Protein AF-A0A2P7Z0W5-F1 (afdb_monomer)

Solvent-accessible surface area (backbone atoms only — not comparable to full-atom values): 16201 Å² total; per-residue (Å²): 135,90,81,85,86,77,81,81,78,81,76,82,77,77,78,76,73,77,72,75,75,72,50,70,71,48,38,63,41,32,36,39,35,43,34,26,35,39,27,57,42,51,86,81,45,44,29,65,49,52,71,69,55,52,50,50,54,45,49,23,54,55,41,40,47,37,52,46,48,18,62,51,42,59,42,25,38,43,62,35,25,35,36,37,42,44,79,62,63,36,59,50,58,38,87,89,44,79,84,26,58,54,62,84,56,38,52,67,63,37,73,74,72,58,45,23,84,72,25,36,26,38,37,36,40,34,26,22,79,56,68,72,38,59,54,89,39,80,90,45,67,30,30,30,27,20,35,38,50,68,97,52,58,50,78,57,23,63,50,47,35,47,56,51,50,31,52,40,49,39,48,24,47,57,34,14,68,73,71,69,36,63,33,20,54,71,35,96,89,16,79,74,7,24,49,36,78,77,33,42,57,82,59,68,50,52,69,42,36,96,80,27,25,41,56,38,51,45,52,26,24,28,58,53,20,36,26,63,81,66,77,41,72,20,27,47,16,75,71,40,30,67,68,29,48,63,23,34,56,70,67,71,50,63,55,75,70,73,74,74,89,81,59,65,49,78,48,77,58,61,92,85,57,90,65,88,71,58,100,58,80,85,73,76,82,73,79,78,77,84,131

Foldseek 3Di:
DDDDDDPPDPPPPPPPPPPVVQPDALAEFEEEEEEQQAEAQDDQGGFGDDPVLVVLVLCLQLPQLQVLVCVLQSNNYGYAYEYEYDPDYQHHADPVDPPWHACVSVVPCCVQANALLRGQEYEYEYGGDDDWFADDHPPHLHGYTYDYGDPDSHALDPRSVSVLLRVLQSLLCCPQVPNPDQQADDFPVHPRNSRNSPCQVVLPHAACPPNRGGSSVQSSLQCQSQRVSVVGNHHCRSVVSQVAGSSCVVVVHGHPPPDDPRDRYYDYDDPPDPDSPDVDDDPDPPPPDDD

Structure (mmCIF, N/CA/C/O backbone):
data_AF-A0A2P7Z0W5-F1
#
_entry.id   AF-A0A2P7Z0W5-F1
#
loop_
_atom_site.group_PDB
_atom_site.id
_atom_site.type_symbol
_atom_site.label_atom_id
_atom_site.label_alt_id
_atom_site.label_comp_id
_atom_site.label_asym_id
_atom_site.label_entity_id
_atom_site.label_seq_id
_atom_site.pdbx_PDB_ins_code
_atom_site.Cartn_x
_atom_site.Cartn_y
_atom_site.Cartn_z
_atom_site.occupancy
_atom_site.B_iso_or_equiv
_atom_site.auth_seq_id
_atom_site.auth_comp_id
_atom_site.auth_asym_id
_atom_site.auth_atom_id
_atom_site.pdbx_PDB_model_num
ATOM 1 N N . MET A 1 1 ? 36.957 9.528 72.025 1.00 37.84 1 MET A N 1
ATOM 2 C CA . MET A 1 1 ? 36.834 8.337 71.152 1.00 37.84 1 MET A CA 1
ATOM 3 C C . MET A 1 1 ? 35.343 8.119 70.905 1.00 37.84 1 MET A C 1
ATOM 5 O O . MET A 1 1 ? 34.633 7.960 71.881 1.00 37.84 1 MET A O 1
ATOM 9 N N . TYR A 1 2 ? 34.844 8.517 69.722 1.00 35.03 2 TYR A N 1
ATOM 10 C CA . TYR A 1 2 ? 34.287 7.642 68.656 1.00 35.03 2 TYR A CA 1
ATOM 11 C C . TYR A 1 2 ? 32.927 7.004 69.031 1.00 35.03 2 TYR A C 1
ATOM 13 O O . TYR A 1 2 ? 32.871 6.325 70.041 1.00 35.03 2 TYR A O 1
ATOM 21 N N . LYS A 1 3 ? 31.802 7.112 68.301 1.00 36.06 3 LYS A N 1
ATOM 22 C CA . LYS A 1 3 ? 31.408 7.660 66.977 1.00 36.06 3 LYS A CA 1
ATOM 23 C C . LYS A 1 3 ? 29.898 8.014 67.011 1.00 36.06 3 LYS A C 1
ATOM 25 O O . LYS A 1 3 ? 29.179 7.398 67.795 1.00 36.06 3 LYS A O 1
ATOM 30 N N . PRO A 1 4 ? 29.399 8.912 66.141 1.00 43.53 4 PRO A N 1
ATOM 31 C CA . PRO A 1 4 ? 27.966 9.113 65.932 1.00 43.53 4 PRO A CA 1
ATOM 32 C C . PRO A 1 4 ? 27.379 8.013 65.031 1.00 43.53 4 PRO A C 1
ATOM 34 O O . PRO A 1 4 ? 28.033 7.543 64.098 1.00 43.53 4 PRO A O 1
ATOM 37 N N . VAL A 1 5 ? 26.139 7.611 65.314 1.00 44.09 5 VAL A N 1
ATOM 38 C CA . VAL A 1 5 ? 25.348 6.686 64.491 1.00 44.09 5 VAL A CA 1
ATOM 39 C C . VAL A 1 5 ? 24.722 7.480 63.344 1.00 44.09 5 VAL A C 1
ATOM 41 O O . VAL A 1 5 ? 23.957 8.414 63.568 1.00 44.09 5 VAL A O 1
ATOM 44 N N . ILE A 1 6 ? 25.087 7.122 62.115 1.00 45.91 6 ILE A N 1
ATOM 45 C CA . ILE A 1 6 ? 24.513 7.650 60.874 1.00 45.91 6 ILE A CA 1
ATOM 46 C C . ILE A 1 6 ? 23.141 6.986 60.678 1.00 45.91 6 ILE A C 1
ATOM 48 O O . ILE A 1 6 ? 23.088 5.753 60.677 1.00 45.91 6 ILE A O 1
ATOM 52 N N . PRO A 1 7 ? 22.037 7.728 60.477 1.00 44.44 7 PRO A N 1
ATOM 53 C CA . PRO A 1 7 ? 20.813 7.118 59.992 1.00 44.44 7 PRO A CA 1
ATOM 54 C C . PRO A 1 7 ? 21.010 6.793 58.508 1.00 44.44 7 PRO A C 1
ATOM 56 O O . PRO A 1 7 ? 21.234 7.679 57.683 1.00 44.44 7 PRO A O 1
ATOM 59 N N . PHE A 1 8 ? 20.973 5.504 58.176 1.00 41.69 8 PHE A N 1
ATOM 60 C CA . PHE A 1 8 ? 20.921 5.033 56.797 1.00 41.69 8 PHE A CA 1
ATOM 61 C C . PHE A 1 8 ? 19.632 5.563 56.158 1.00 41.69 8 PHE A C 1
ATOM 63 O O . PHE A 1 8 ? 18.533 5.093 56.449 1.00 41.69 8 PHE A O 1
ATOM 70 N N . ALA A 1 9 ? 19.777 6.569 55.300 1.00 41.81 9 ALA A N 1
ATOM 71 C CA . ALA A 1 9 ? 18.747 6.974 54.364 1.00 41.81 9 ALA A CA 1
ATOM 72 C C . ALA A 1 9 ? 18.486 5.799 53.412 1.00 41.81 9 ALA A C 1
ATOM 74 O O . ALA A 1 9 ? 19.341 5.433 52.605 1.00 41.81 9 ALA A O 1
ATOM 75 N N . VAL A 1 10 ? 17.309 5.188 53.527 1.00 43.59 10 VAL A N 1
ATOM 76 C CA . VAL A 1 10 ? 16.806 4.238 52.536 1.00 43.59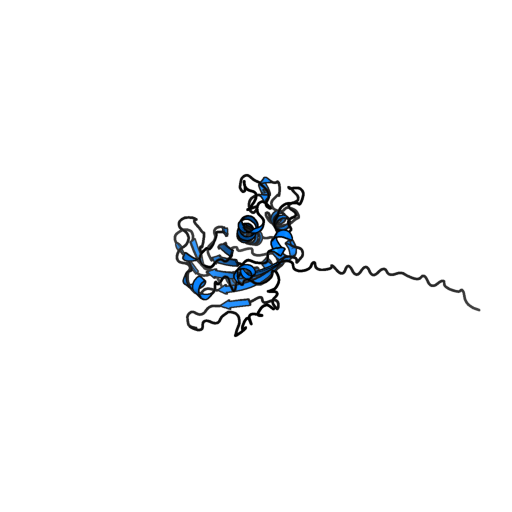 10 VAL A CA 1
ATOM 77 C C . VAL A 1 10 ? 16.419 5.052 51.303 1.00 43.59 10 VAL A C 1
ATOM 79 O O . VAL A 1 10 ? 15.332 5.619 51.226 1.00 43.59 10 VAL A O 1
ATOM 82 N N . PHE A 1 11 ? 17.341 5.151 50.348 1.00 40.97 11 PHE A N 1
ATOM 83 C CA . PHE A 1 11 ? 17.038 5.593 48.992 1.00 40.97 11 PHE A CA 1
ATOM 84 C C . PHE A 1 11 ? 16.153 4.525 48.332 1.00 40.97 11 PHE A C 1
ATOM 86 O O . PHE A 1 11 ? 16.647 3.523 47.820 1.00 40.97 11 PHE A O 1
ATOM 93 N N . PHE A 1 12 ? 14.836 4.736 48.336 1.00 40.78 12 PHE A N 1
ATOM 94 C CA . PHE A 1 12 ? 13.933 4.084 47.388 1.00 40.78 12 PHE A CA 1
ATOM 95 C C . PHE A 1 12 ? 14.191 4.690 46.001 1.00 40.78 12 PHE A C 1
ATOM 97 O O . PHE A 1 12 ? 13.520 5.623 45.560 1.00 40.78 12 PHE A O 1
ATOM 104 N N . LEU A 1 13 ? 15.216 4.179 45.318 1.00 42.31 13 LEU A N 1
ATOM 105 C CA . LEU A 1 13 ? 15.395 4.380 43.885 1.00 42.31 13 LEU A CA 1
ATOM 106 C C . LEU A 1 13 ? 14.293 3.591 43.177 1.00 42.31 13 LEU A C 1
ATOM 108 O O . LEU A 1 13 ? 14.415 2.402 42.892 1.00 42.31 13 LEU A O 1
ATOM 112 N N . SER A 1 14 ? 13.182 4.284 42.949 1.00 41.66 14 SER A N 1
ATOM 113 C CA . SER A 1 14 ? 12.097 3.856 42.077 1.00 41.66 14 SER A CA 1
ATOM 114 C C . SER A 1 14 ? 12.641 3.820 40.649 1.00 41.66 14 SER A C 1
ATOM 116 O O . SER A 1 14 ? 12.539 4.796 39.909 1.00 41.66 14 SER A O 1
ATOM 118 N N . PHE A 1 15 ? 13.273 2.712 40.268 1.00 43.72 15 PHE A N 1
ATOM 119 C CA . PHE A 1 15 ? 13.497 2.388 38.866 1.00 43.72 15 PHE A CA 1
ATOM 120 C C . PHE A 1 15 ? 12.126 2.102 38.245 1.00 43.72 15 PHE A C 1
ATOM 122 O O . PHE A 1 15 ? 11.681 0.959 38.167 1.00 43.72 15 PHE A O 1
ATOM 129 N N . PHE A 1 16 ? 11.437 3.154 37.803 1.00 44.53 16 PHE A N 1
ATOM 130 C CA . PHE A 1 16 ? 10.454 3.024 36.737 1.00 44.53 16 PHE A CA 1
ATOM 131 C C . PHE A 1 16 ? 11.239 2.689 35.470 1.00 44.53 16 PHE A C 1
ATOM 133 O O . PHE A 1 16 ? 11.582 3.555 34.670 1.00 44.53 16 PHE A O 1
ATOM 140 N N . ALA A 1 17 ? 11.583 1.412 35.313 1.00 42.84 17 ALA A N 1
ATOM 141 C CA . ALA A 1 17 ? 11.799 0.874 33.989 1.00 42.84 17 ALA A CA 1
ATOM 142 C C . ALA A 1 17 ? 10.446 0.994 33.288 1.00 42.84 17 ALA A C 1
ATOM 144 O O . ALA A 1 17 ? 9.537 0.202 33.533 1.00 42.84 17 ALA A O 1
ATOM 145 N N . SER A 1 18 ? 10.291 2.034 32.472 1.00 40.66 18 SER A N 1
ATOM 146 C CA . SER A 1 18 ? 9.238 2.110 31.471 1.00 40.66 18 S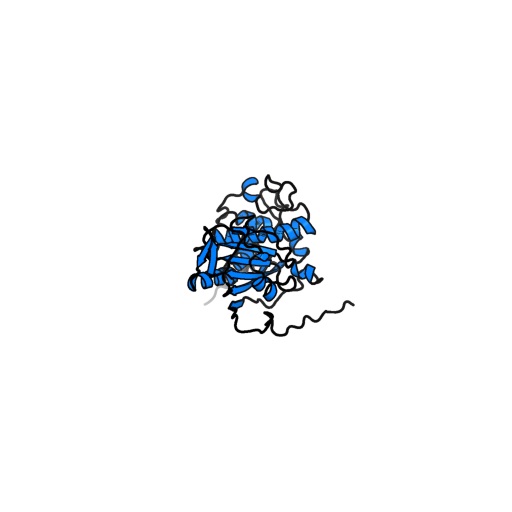ER A CA 1
ATOM 147 C C . SER A 1 18 ? 9.484 0.971 30.490 1.00 40.66 18 SER A C 1
ATOM 149 O O . SER A 1 18 ? 10.085 1.157 29.431 1.00 40.66 18 SER A O 1
ATOM 151 N N . ILE A 1 19 ? 9.070 -0.239 30.874 1.00 43.06 19 ILE A N 1
ATOM 152 C CA . ILE A 1 19 ? 8.777 -1.302 29.931 1.00 43.06 19 ILE A CA 1
ATOM 153 C C . ILE A 1 19 ? 7.681 -0.685 29.074 1.00 43.06 19 ILE A C 1
ATOM 155 O O . ILE A 1 19 ? 6.529 -0.598 29.496 1.00 43.06 19 ILE A O 1
ATOM 159 N N . HIS A 1 20 ? 8.069 -0.138 27.925 1.00 44.22 20 HIS A N 1
ATOM 160 C CA . HIS A 1 20 ? 7.133 0.195 26.871 1.00 44.22 20 HIS A CA 1
ATOM 161 C C . HIS A 1 20 ? 6.551 -1.154 26.480 1.00 44.22 20 HIS A C 1
ATOM 163 O O . HIS A 1 20 ? 7.169 -1.900 25.725 1.00 44.22 20 HIS A O 1
ATOM 169 N N . ALA A 1 21 ? 5.455 -1.536 27.134 1.00 50.75 21 ALA A N 1
ATOM 170 C CA . ALA A 1 21 ? 4.741 -2.752 26.824 1.00 50.75 21 ALA A CA 1
ATOM 171 C C . ALA A 1 21 ? 4.312 -2.601 25.370 1.00 50.75 21 ALA A C 1
ATOM 173 O O . ALA A 1 21 ? 3.401 -1.833 25.063 1.00 50.75 21 ALA A O 1
ATOM 174 N N . GLN A 1 22 ? 5.058 -3.246 24.475 1.00 58.81 22 GLN A N 1
ATOM 175 C CA . GLN A 1 22 ? 4.729 -3.281 23.068 1.00 58.81 22 GLN A CA 1
ATOM 176 C C . GLN A 1 22 ? 3.335 -3.891 22.982 1.00 58.81 22 GLN A C 1
ATOM 178 O O . GLN A 1 22 ? 3.093 -4.970 23.534 1.00 58.81 22 GLN A O 1
ATOM 183 N N . LEU A 1 23 ? 2.400 -3.142 22.397 1.00 68.88 23 LEU A N 1
ATOM 184 C CA . LEU A 1 23 ? 1.044 -3.634 22.214 1.00 68.88 23 LEU A CA 1
ATOM 185 C C . LEU A 1 23 ? 1.111 -4.945 21.419 1.00 68.88 23 LEU A C 1
ATOM 187 O O . LEU A 1 23 ? 1.998 -5.097 20.572 1.00 68.88 23 LEU A O 1
ATOM 191 N N . PRO A 1 24 ? 0.223 -5.913 21.702 1.00 81.44 24 PRO A N 1
ATOM 192 C CA . PRO A 1 24 ? 0.198 -7.139 20.926 1.00 81.44 24 PRO A CA 1
ATOM 193 C C . PRO A 1 24 ? -0.045 -6.804 19.453 1.00 81.44 24 PRO A C 1
ATOM 195 O O . PRO A 1 24 ? -0.820 -5.901 19.131 1.00 81.44 24 PRO A O 1
ATOM 198 N N . ILE A 1 25 ? 0.610 -7.549 18.566 1.00 87.25 25 ILE A N 1
ATOM 199 C CA . ILE A 1 25 ? 0.341 -7.471 17.131 1.00 87.25 25 ILE A CA 1
ATOM 200 C C . ILE A 1 25 ? -1.112 -7.903 16.915 1.00 87.25 25 ILE A C 1
ATOM 202 O O . ILE A 1 25 ? -1.509 -8.988 17.340 1.00 87.25 25 ILE A O 1
ATOM 206 N N . GLU A 1 26 ? -1.906 -7.047 16.278 1.00 90.81 26 GLU A N 1
ATOM 207 C CA . GLU A 1 26 ? -3.323 -7.295 15.995 1.00 90.81 26 GLU A CA 1
ATOM 208 C C . GLU A 1 26 ? -3.539 -7.746 14.547 1.00 90.81 26 GLU A C 1
ATOM 210 O O . GLU A 1 26 ? -4.460 -8.512 14.277 1.00 90.81 26 GLU A O 1
ATOM 215 N N . SER A 1 27 ? -2.689 -7.298 13.617 1.00 91.06 27 SER A N 1
ATOM 216 C CA . SER A 1 27 ? -2.741 -7.688 12.209 1.00 91.06 27 SER A CA 1
ATOM 217 C C . SER A 1 27 ? -1.337 -7.911 11.659 1.00 91.06 27 SER A C 1
ATOM 219 O O . SER A 1 27 ? -0.454 -7.064 11.815 1.00 91.06 27 SER A O 1
ATOM 221 N N . TYR A 1 28 ? -1.143 -9.047 10.995 1.00 90.69 28 TYR A N 1
ATOM 222 C CA . TYR A 1 28 ? 0.108 -9.408 10.343 1.00 90.69 28 TYR A CA 1
ATOM 223 C C . TYR A 1 28 ? -0.135 -9.666 8.862 1.00 90.69 28 TYR A C 1
ATOM 225 O O . TYR A 1 28 ? -0.841 -10.610 8.518 1.00 90.69 28 TYR A O 1
ATOM 233 N N . GLN A 1 29 ? 0.440 -8.845 7.987 1.00 91.06 29 GLN A N 1
ATOM 234 C CA . GLN A 1 29 ? 0.106 -8.848 6.562 1.00 91.06 29 GLN A CA 1
ATOM 235 C C . GLN A 1 29 ? 1.314 -9.122 5.685 1.00 91.06 29 GLN A C 1
ATOM 237 O O . GLN A 1 29 ? 2.400 -8.613 5.945 1.00 91.06 29 GLN A O 1
ATOM 242 N N . ARG A 1 30 ? 1.109 -9.880 4.610 1.00 92.00 30 ARG A N 1
ATOM 243 C CA . ARG A 1 30 ? 2.134 -10.183 3.613 1.00 92.00 30 ARG A CA 1
ATOM 244 C C . ARG A 1 30 ? 1.953 -9.348 2.365 1.00 92.00 30 ARG A C 1
ATOM 246 O O . ARG A 1 30 ? 0.923 -9.439 1.700 1.00 92.00 30 ARG A O 1
ATOM 253 N N . TRP A 1 31 ? 2.990 -8.607 2.018 1.00 94.25 31 TRP A N 1
ATOM 254 C CA . TRP A 1 31 ? 2.994 -7.720 0.872 1.00 94.25 31 TRP A CA 1
ATOM 255 C C . TRP A 1 31 ? 4.139 -8.062 -0.074 1.00 94.25 31 TRP A C 1
ATOM 257 O O . TRP A 1 31 ? 5.294 -8.180 0.335 1.00 94.25 31 TRP A O 1
ATOM 267 N N . LEU A 1 32 ? 3.811 -8.202 -1.353 1.00 95.44 32 LEU A N 1
ATOM 268 C CA . LEU A 1 32 ? 4.786 -8.365 -2.425 1.00 95.44 32 LEU A CA 1
ATOM 269 C C . LEU A 1 32 ? 4.914 -7.048 -3.187 1.00 95.44 32 LEU A C 1
ATOM 271 O O . LEU A 1 32 ? 3.904 -6.477 -3.576 1.00 95.44 32 LEU A O 1
ATOM 275 N N . MET A 1 33 ? 6.133 -6.601 -3.469 1.00 96.88 33 MET A N 1
ATOM 276 C CA . MET A 1 33 ? 6.393 -5.586 -4.485 1.00 96.88 33 MET A CA 1
ATOM 277 C C . MET A 1 33 ? 7.015 -6.230 -5.718 1.00 96.88 33 MET A C 1
ATOM 279 O O . MET A 1 33 ? 8.015 -6.939 -5.613 1.00 96.88 33 MET A O 1
ATOM 283 N N . ILE A 1 34 ? 6.461 -5.940 -6.892 1.00 96.38 34 ILE A N 1
ATOM 284 C CA . ILE A 1 34 ? 7.076 -6.257 -8.181 1.00 96.38 34 ILE A CA 1
ATOM 285 C C . ILE A 1 34 ? 7.619 -4.954 -8.765 1.00 96.38 34 ILE A C 1
ATOM 287 O O . ILE A 1 34 ? 6.863 -4.047 -9.114 1.00 96.38 34 ILE A O 1
ATOM 291 N N . ILE A 1 35 ? 8.942 -4.862 -8.869 1.00 96.69 35 ILE A N 1
ATOM 292 C CA . ILE A 1 35 ? 9.630 -3.737 -9.497 1.00 96.69 35 ILE A CA 1
ATOM 293 C C . ILE A 1 35 ? 9.688 -3.989 -11.005 1.00 96.69 35 ILE A C 1
ATOM 295 O O . ILE A 1 35 ? 10.195 -5.021 -11.454 1.00 96.69 35 ILE A O 1
ATOM 299 N N . LYS A 1 36 ? 9.193 -3.024 -11.784 1.00 96.19 36 LYS A N 1
ATOM 300 C CA . LYS A 1 36 ? 9.285 -2.951 -13.246 1.00 96.19 36 LYS A CA 1
ATOM 301 C C . LYS A 1 36 ? 10.355 -1.913 -13.615 1.00 96.19 36 LYS A C 1
ATOM 303 O O . LYS A 1 36 ? 10.026 -0.739 -13.794 1.00 96.19 36 LYS A O 1
ATOM 308 N N . PRO A 1 37 ? 11.637 -2.316 -13.708 1.00 94.69 37 PRO A N 1
ATOM 309 C CA . PRO A 1 37 ? 12.739 -1.384 -13.916 1.00 94.69 37 PRO A CA 1
ATOM 310 C C . PRO A 1 37 ? 12.772 -0.818 -15.332 1.00 94.69 37 PRO A C 1
ATOM 312 O O . PRO A 1 37 ? 13.259 0.285 -15.512 1.00 94.69 37 PRO A O 1
ATOM 315 N N . ASN A 1 38 ? 12.256 -1.548 -16.323 1.00 94.81 38 ASN A N 1
ATOM 316 C CA . ASN A 1 38 ? 12.197 -1.109 -17.713 1.00 94.81 38 ASN A CA 1
ATOM 317 C C . ASN A 1 38 ? 10.734 -0.888 -18.097 1.00 94.81 38 ASN A C 1
ATOM 319 O O . ASN A 1 38 ? 9.952 -1.843 -18.117 1.00 94.81 38 ASN A O 1
ATOM 323 N N . VAL A 1 39 ? 10.361 0.349 -18.413 1.00 93.88 39 VAL A N 1
ATOM 324 C CA . VAL A 1 39 ? 9.005 0.705 -18.834 1.00 93.88 39 VAL A CA 1
ATOM 325 C C . VAL A 1 39 ? 9.045 1.334 -20.220 1.00 93.88 39 VAL A C 1
ATOM 327 O O . VAL A 1 39 ? 9.784 2.280 -20.471 1.00 93.88 39 VAL A O 1
ATOM 330 N N . ASN A 1 40 ? 8.233 0.795 -21.122 1.00 92.81 40 ASN A N 1
ATOM 331 C CA . ASN A 1 40 ? 8.057 1.267 -22.487 1.00 92.81 40 ASN A CA 1
ATOM 332 C C . ASN A 1 40 ? 6.583 1.125 -22.898 1.00 92.81 40 ASN A C 1
ATOM 334 O O . ASN A 1 40 ? 6.262 0.401 -23.840 1.00 92.81 40 ASN A O 1
ATOM 338 N N . ALA A 1 41 ? 5.683 1.760 -22.141 1.00 89.56 41 ALA A N 1
ATOM 339 C CA . ALA A 1 41 ? 4.242 1.734 -22.399 1.00 89.56 41 ALA A CA 1
ATOM 340 C C . ALA A 1 41 ? 3.768 2.874 -23.326 1.00 89.56 41 ALA A C 1
ATOM 342 O O . ALA A 1 41 ? 2.605 2.903 -23.726 1.00 89.56 41 ALA A O 1
ATOM 343 N N . GLY A 1 42 ? 4.684 3.767 -23.723 1.00 85.62 42 GLY A N 1
ATOM 344 C CA . GLY A 1 42 ? 4.440 4.880 -24.641 1.00 85.62 42 GLY A CA 1
ATOM 345 C C . GLY A 1 42 ? 3.982 6.166 -23.943 1.00 85.62 42 GLY A C 1
ATOM 346 O O . GLY A 1 42 ? 3.549 6.150 -22.794 1.00 85.62 42 GLY A O 1
ATOM 347 N N . GLY A 1 43 ? 4.089 7.296 -24.651 1.00 85.69 43 GLY A N 1
ATOM 348 C CA . GLY A 1 43 ? 3.767 8.617 -24.098 1.00 85.69 43 GLY A CA 1
ATOM 349 C C . GLY A 1 43 ? 4.667 8.979 -22.915 1.00 85.69 43 GLY A C 1
ATOM 350 O O . GLY A 1 43 ? 5.878 8.770 -22.985 1.00 85.69 43 GLY A O 1
ATOM 351 N N . ASP A 1 44 ? 4.058 9.475 -21.839 1.00 85.94 44 ASP A N 1
ATOM 352 C CA . ASP A 1 44 ? 4.737 9.843 -20.587 1.00 85.94 44 ASP A CA 1
ATOM 353 C C . ASP A 1 44 ? 5.100 8.616 -19.717 1.00 85.94 44 ASP A C 1
ATOM 355 O O . ASP A 1 44 ? 5.844 8.714 -18.744 1.00 85.94 44 ASP A O 1
ATOM 359 N N . TYR A 1 45 ? 4.659 7.416 -20.112 1.00 88.81 45 TYR A N 1
ATOM 360 C CA . TYR A 1 45 ? 4.864 6.157 -19.389 1.00 88.81 45 TYR A CA 1
ATOM 361 C C . TYR A 1 45 ? 6.048 5.371 -19.956 1.00 88.81 45 TYR A C 1
ATOM 363 O O . TYR A 1 45 ? 5.930 4.226 -20.408 1.00 88.81 45 TYR A O 1
ATOM 371 N N . VAL A 1 46 ? 7.209 6.021 -19.972 1.00 90.31 46 VAL A N 1
ATOM 372 C CA . VAL A 1 46 ? 8.483 5.453 -20.422 1.00 90.31 46 VAL A CA 1
ATOM 373 C C . VAL A 1 46 ? 9.556 5.813 -19.406 1.00 90.31 46 VAL A C 1
ATOM 375 O O . VAL A 1 46 ? 9.668 6.964 -18.998 1.00 90.31 46 VAL A O 1
ATOM 378 N N . GLY A 1 47 ? 10.375 4.841 -19.019 1.00 92.00 47 GLY A N 1
ATOM 379 C CA . GLY A 1 47 ? 11.471 5.107 -18.101 1.00 92.00 47 GLY A CA 1
ATOM 380 C C . GLY A 1 47 ? 12.276 3.871 -17.737 1.00 92.00 47 GLY A C 1
ATOM 381 O O . GLY A 1 47 ? 11.908 2.734 -18.056 1.00 92.00 47 GLY A O 1
ATOM 382 N N . GLN A 1 48 ? 13.425 4.114 -17.116 1.00 94.56 48 GLN A N 1
ATOM 383 C CA . GLN A 1 48 ? 14.372 3.078 -16.747 1.00 94.56 48 GLN A CA 1
ATOM 384 C C . GLN A 1 48 ? 14.959 3.366 -15.369 1.00 94.56 48 GLN A C 1
ATOM 386 O O . GLN A 1 48 ? 15.549 4.422 -15.164 1.00 94.56 48 GLN A O 1
ATOM 391 N N . LEU A 1 49 ? 14.852 2.393 -14.465 1.00 94.31 49 LEU A N 1
ATOM 392 C CA . LEU A 1 49 ? 15.525 2.426 -13.173 1.00 94.31 49 LEU A CA 1
ATOM 393 C C . LEU A 1 49 ? 16.939 1.871 -13.300 1.00 94.31 49 LEU A C 1
ATOM 395 O O . LEU A 1 49 ? 17.158 0.779 -13.836 1.00 94.31 49 LEU A O 1
ATOM 399 N N . ASN A 1 50 ? 17.902 2.593 -12.746 1.00 93.31 50 ASN A N 1
ATOM 400 C CA . ASN A 1 50 ? 19.239 2.078 -12.513 1.00 93.31 50 ASN A CA 1
ATOM 401 C C . ASN A 1 50 ? 19.286 1.212 -11.238 1.00 93.31 50 ASN A C 1
ATOM 403 O O . ASN A 1 50 ? 18.354 1.181 -10.433 1.00 93.31 50 ASN A O 1
ATOM 407 N N . GLN A 1 51 ? 20.400 0.503 -11.029 1.00 93.62 51 GLN A N 1
ATOM 408 C CA . GLN A 1 51 ? 20.533 -0.419 -9.897 1.00 93.62 51 GLN A CA 1
ATOM 409 C C . GLN A 1 51 ? 20.377 0.270 -8.533 1.00 93.62 51 GLN A C 1
ATOM 411 O O . GLN A 1 51 ? 19.750 -0.295 -7.645 1.00 93.62 51 GLN A O 1
ATOM 416 N N . SER A 1 52 ? 20.885 1.497 -8.380 1.00 95.00 52 SER A N 1
ATOM 417 C CA . SER A 1 52 ? 20.772 2.255 -7.128 1.00 95.00 52 SER A CA 1
ATOM 418 C C . SER A 1 52 ? 19.321 2.623 -6.812 1.00 95.00 52 SER A C 1
ATOM 420 O O . SER A 1 52 ? 18.930 2.629 -5.646 1.00 95.00 52 SER A O 1
ATOM 422 N N . GLU A 1 53 ? 18.517 2.927 -7.829 1.00 95.06 53 GLU A N 1
ATOM 423 C CA . GLU A 1 53 ? 17.089 3.231 -7.675 1.00 95.06 53 GLU A CA 1
ATOM 424 C C . GLU A 1 53 ? 16.290 1.970 -7.330 1.00 95.06 53 GLU A C 1
ATOM 426 O O . GLU A 1 53 ? 15.446 2.001 -6.435 1.00 95.06 53 GLU A O 1
ATOM 431 N N . ILE A 1 54 ? 16.608 0.837 -7.968 1.00 95.31 54 ILE A N 1
ATOM 432 C CA . ILE A 1 54 ? 16.027 -0.472 -7.628 1.00 95.31 54 ILE A CA 1
ATOM 433 C C . ILE A 1 54 ? 16.366 -0.847 -6.182 1.00 95.31 54 ILE A C 1
ATOM 435 O O . ILE A 1 54 ? 15.492 -1.300 -5.441 1.00 95.31 54 ILE A O 1
ATOM 439 N N . ASP A 1 55 ? 17.619 -0.661 -5.767 1.00 94.56 55 ASP A N 1
ATOM 440 C CA . ASP A 1 55 ? 18.073 -0.967 -4.411 1.00 94.56 55 ASP A CA 1
ATOM 441 C C . ASP A 1 55 ? 17.380 -0.068 -3.382 1.00 94.56 55 ASP A C 1
ATOM 443 O O . ASP A 1 55 ? 16.897 -0.571 -2.371 1.00 94.56 55 ASP A O 1
ATOM 447 N N . SER A 1 56 ? 17.229 1.226 -3.685 1.00 95.50 56 SER A N 1
ATOM 448 C CA . SER A 1 56 ? 16.523 2.184 -2.823 1.00 95.50 56 SER A CA 1
ATOM 449 C C . SER A 1 56 ? 15.037 1.842 -2.681 1.00 95.50 56 SER A C 1
ATOM 451 O O . SER A 1 56 ? 14.509 1.840 -1.570 1.00 95.50 56 SER A O 1
ATOM 453 N N . ALA A 1 57 ? 14.358 1.497 -3.781 1.00 95.94 57 ALA A N 1
ATOM 454 C CA . ALA A 1 57 ? 12.968 1.036 -3.754 1.00 95.94 57 ALA A CA 1
ATOM 455 C C . ALA A 1 57 ? 12.814 -0.264 -2.957 1.00 95.94 57 ALA A C 1
ATOM 457 O O . ALA A 1 57 ? 11.897 -0.399 -2.145 1.00 95.94 57 ALA A O 1
ATOM 458 N N . THR A 1 58 ? 13.756 -1.193 -3.140 1.00 96.88 58 THR A N 1
ATOM 459 C CA . THR A 1 58 ? 13.784 -2.455 -2.401 1.00 96.88 58 THR A CA 1
ATOM 460 C C . THR A 1 58 ? 13.957 -2.210 -0.902 1.00 96.88 58 THR A C 1
ATOM 462 O O . THR A 1 58 ? 13.180 -2.733 -0.109 1.00 96.88 58 THR A O 1
ATOM 465 N N . GLU A 1 59 ? 14.942 -1.410 -0.493 1.00 96.50 59 GLU A N 1
ATOM 466 C CA . GLU A 1 59 ? 15.183 -1.092 0.918 1.00 96.50 59 GLU A CA 1
ATOM 467 C C . GLU A 1 59 ? 13.981 -0.383 1.548 1.00 96.50 59 GLU A C 1
ATOM 469 O O . GLU A 1 59 ? 13.549 -0.747 2.647 1.00 96.50 59 GLU A O 1
ATOM 474 N N . ALA A 1 60 ? 13.384 0.568 0.829 1.00 96.94 60 ALA A N 1
ATOM 475 C CA . ALA A 1 60 ? 12.206 1.275 1.298 1.00 96.94 60 ALA A CA 1
ATOM 476 C C . ALA A 1 60 ? 11.023 0.328 1.534 1.00 96.94 60 ALA A C 1
ATOM 478 O O . ALA A 1 60 ? 10.367 0.416 2.570 1.00 96.94 60 ALA A O 1
ATOM 479 N N . PHE A 1 61 ? 10.764 -0.616 0.626 1.00 96.81 61 PHE A N 1
ATOM 480 C CA . PHE A 1 61 ? 9.665 -1.570 0.786 1.00 96.81 61 PHE A CA 1
ATOM 481 C C . PHE A 1 61 ? 9.952 -2.654 1.832 1.00 96.81 61 PHE A C 1
ATOM 483 O O . PHE A 1 61 ? 9.053 -3.075 2.559 1.00 96.81 61 PHE A O 1
ATOM 490 N N . LEU A 1 62 ? 11.204 -3.101 1.949 1.00 95.25 62 LEU A N 1
ATOM 491 C CA . LEU A 1 62 ? 11.590 -4.116 2.931 1.00 95.25 62 LEU A CA 1
ATOM 492 C C . LEU A 1 62 ? 11.704 -3.570 4.356 1.00 95.25 62 LEU A C 1
ATOM 494 O O . LEU A 1 62 ? 11.508 -4.324 5.309 1.00 95.25 62 LEU A O 1
ATOM 498 N N . SER A 1 63 ? 11.992 -2.279 4.515 1.00 94.88 63 SER A N 1
ATOM 499 C CA . SER A 1 63 ? 12.296 -1.695 5.823 1.00 94.88 63 SER A CA 1
ATOM 500 C C . SER A 1 63 ? 11.518 -0.413 6.091 1.00 94.88 63 SER A C 1
ATOM 502 O O . SER A 1 63 ? 10.679 -0.390 6.990 1.00 94.88 63 SER A O 1
ATOM 504 N N . THR A 1 64 ? 11.744 0.647 5.314 1.00 95.81 64 THR A N 1
ATOM 505 C CA . THR A 1 64 ? 11.230 1.988 5.642 1.00 95.81 64 THR A CA 1
ATOM 506 C C . THR A 1 64 ? 9.705 2.050 5.719 1.00 95.81 64 THR A C 1
ATOM 508 O O . THR A 1 64 ? 9.158 2.645 6.650 1.00 95.81 64 THR A O 1
ATOM 511 N N . TRP A 1 65 ? 9.002 1.432 4.772 1.00 95.88 65 TRP A N 1
ATOM 512 C CA . TRP A 1 65 ? 7.546 1.428 4.729 1.00 95.88 65 TRP A CA 1
ATOM 513 C C . TRP A 1 65 ? 6.928 0.550 5.833 1.00 95.88 65 TRP A C 1
ATOM 515 O O . TRP A 1 65 ? 6.113 1.081 6.591 1.00 95.88 65 TRP A O 1
ATOM 525 N N . PRO A 1 66 ? 7.349 -0.717 6.047 1.00 95.12 66 PRO A N 1
ATOM 526 C CA . PRO A 1 66 ? 6.937 -1.497 7.217 1.00 95.12 66 PRO A CA 1
ATOM 527 C C . PRO A 1 66 ? 7.158 -0.778 8.551 1.00 95.12 66 PRO A C 1
ATOM 529 O O . PRO A 1 66 ? 6.268 -0.774 9.402 1.00 95.12 66 PRO A O 1
ATOM 532 N N . ASP A 1 67 ? 8.312 -0.133 8.729 1.00 94.50 67 ASP A N 1
ATOM 533 C CA . ASP A 1 67 ? 8.626 0.599 9.957 1.00 94.50 67 ASP A CA 1
ATOM 534 C C . ASP A 1 67 ? 7.747 1.855 10.091 1.00 94.50 67 ASP A C 1
ATOM 536 O O . ASP A 1 67 ? 7.297 2.181 11.188 1.00 94.50 67 ASP A O 1
ATOM 540 N N . THR A 1 68 ? 7.421 2.524 8.978 1.00 94.81 68 THR A N 1
ATOM 541 C CA . THR A 1 68 ? 6.442 3.623 8.952 1.00 94.81 68 THR A CA 1
ATOM 542 C C . THR A 1 68 ? 5.079 3.140 9.444 1.00 94.81 68 THR A C 1
ATOM 544 O O . THR A 1 68 ? 4.526 3.732 10.367 1.00 94.81 68 THR A O 1
ATOM 547 N N . ILE A 1 69 ? 4.552 2.036 8.906 1.00 95.94 69 ILE A N 1
ATOM 548 C CA . ILE A 1 69 ? 3.252 1.483 9.324 1.00 95.94 69 ILE A CA 1
ATOM 549 C C . ILE A 1 69 ? 3.268 1.029 10.785 1.00 95.94 69 ILE A C 1
ATOM 551 O O . ILE A 1 69 ? 2.333 1.324 11.537 1.00 95.94 69 ILE A O 1
ATOM 555 N N . SER A 1 70 ? 4.343 0.371 11.218 1.00 94.19 70 SER A N 1
ATOM 556 C CA . SER A 1 70 ? 4.524 -0.024 12.616 1.00 94.19 70 SER A CA 1
ATOM 557 C C . SER A 1 70 ? 4.501 1.197 13.541 1.00 94.19 70 SER A C 1
ATOM 559 O O . SER A 1 70 ? 3.750 1.220 14.516 1.00 94.19 70 SER A O 1
ATOM 561 N N . ASN A 1 71 ? 5.219 2.269 13.194 1.00 94.44 71 ASN A N 1
ATOM 562 C CA . ASN A 1 71 ? 5.235 3.510 13.972 1.00 94.44 71 ASN A CA 1
ATOM 563 C C . ASN A 1 71 ? 3.860 4.189 14.018 1.00 94.44 71 ASN A C 1
ATOM 565 O O . ASN A 1 71 ? 3.417 4.602 15.090 1.00 94.44 71 ASN A O 1
ATOM 569 N N . LEU A 1 72 ? 3.149 4.268 12.887 1.00 95.19 72 LEU A N 1
ATOM 570 C CA . LEU A 1 72 ? 1.795 4.830 12.852 1.00 95.19 72 LEU A CA 1
ATOM 571 C C . LEU A 1 72 ? 0.832 4.021 13.730 1.00 95.19 72 LEU A C 1
ATOM 573 O O . LEU A 1 72 ? -0.054 4.584 14.365 1.00 95.19 72 LEU A O 1
ATOM 577 N N . THR A 1 73 ? 0.995 2.703 13.797 1.00 95.19 73 THR A N 1
ATOM 578 C CA . THR A 1 73 ? 0.062 1.815 14.507 1.00 95.19 73 THR A CA 1
ATOM 579 C C . THR A 1 73 ? 0.529 1.407 15.901 1.00 95.19 73 THR A C 1
ATOM 581 O O . THR A 1 73 ? -0.132 0.600 16.557 1.00 95.19 73 THR A O 1
ATOM 584 N N . SER A 1 74 ? 1.646 1.969 16.380 1.00 93.75 74 SER A N 1
ATOM 585 C CA . SER A 1 74 ? 2.301 1.572 17.636 1.00 93.75 74 SER A CA 1
ATOM 586 C C . SER A 1 74 ? 2.575 0.060 17.717 1.00 93.75 74 SER A C 1
ATOM 588 O O . SER A 1 74 ? 2.392 -0.558 18.764 1.00 93.75 74 SER A O 1
ATOM 590 N N . GLY A 1 75 ? 2.969 -0.545 16.592 1.00 91.75 75 GLY A N 1
ATOM 591 C CA . GLY A 1 75 ? 3.270 -1.974 16.465 1.00 91.75 75 GLY A CA 1
ATOM 592 C C . GLY A 1 75 ? 2.048 -2.893 16.363 1.00 91.75 75 GLY A C 1
ATOM 593 O O . GLY A 1 75 ? 2.200 -4.109 16.397 1.00 91.75 75 GLY A O 1
ATOM 594 N N . ARG A 1 76 ? 0.825 -2.361 16.237 1.00 91.62 76 ARG A N 1
ATOM 595 C CA . ARG A 1 76 ? -0.376 -3.206 16.091 1.00 91.62 76 ARG A CA 1
ATOM 596 C C . ARG A 1 76 ? -0.495 -3.846 14.712 1.00 91.62 76 ARG A C 1
ATOM 598 O O . ARG A 1 76 ? -1.065 -4.930 14.602 1.00 91.62 76 ARG A O 1
ATOM 605 N N . VAL A 1 77 ? 0.030 -3.195 13.676 1.00 92.56 77 VAL A N 1
ATOM 606 C CA . VAL A 1 77 ? 0.048 -3.716 12.306 1.00 92.56 77 VAL A CA 1
ATOM 607 C C . VAL A 1 77 ? 1.489 -3.957 11.889 1.00 92.56 77 VAL A C 1
ATOM 609 O O . VAL A 1 77 ? 2.314 -3.046 11.917 1.00 92.56 77 VAL A O 1
ATOM 612 N N . HIS A 1 78 ? 1.780 -5.191 11.492 1.00 91.00 78 HIS A N 1
ATOM 613 C CA . HIS A 1 78 ? 3.097 -5.607 11.028 1.00 91.00 78 HIS A CA 1
ATOM 614 C C . HIS A 1 78 ? 3.031 -6.120 9.600 1.00 91.00 78 HIS A C 1
ATOM 616 O O . HIS A 1 78 ? 2.131 -6.883 9.249 1.00 91.00 78 HIS A O 1
ATOM 622 N N . PHE A 1 79 ? 4.020 -5.730 8.798 1.00 92.06 79 PHE A N 1
ATOM 623 C CA . PHE A 1 79 ? 4.175 -6.216 7.435 1.00 92.06 79 PHE A CA 1
ATOM 624 C C . PHE A 1 79 ? 5.350 -7.186 7.319 1.00 92.06 79 PHE A C 1
ATOM 626 O O . PHE A 1 79 ? 6.462 -6.907 7.773 1.00 92.06 79 PHE A O 1
ATOM 633 N N . GLU A 1 80 ? 5.082 -8.315 6.675 1.00 90.94 80 GLU A N 1
ATOM 634 C CA . GLU A 1 80 ? 6.062 -9.125 5.966 1.00 90.94 80 GLU A CA 1
ATOM 635 C C . GLU A 1 80 ? 6.150 -8.596 4.543 1.00 90.94 80 GLU A C 1
ATOM 637 O O . GLU A 1 80 ? 5.129 -8.523 3.855 1.00 90.94 80 GLU A O 1
ATOM 642 N N . THR A 1 81 ? 7.343 -8.244 4.089 1.00 93.44 81 THR A N 1
ATOM 643 C CA . THR A 1 81 ? 7.521 -7.681 2.755 1.00 93.44 81 THR A CA 1
ATOM 644 C C . THR A 1 81 ? 8.520 -8.475 1.943 1.00 93.44 81 THR A C 1
ATOM 646 O O . THR A 1 81 ? 9.553 -8.941 2.431 1.00 93.44 81 THR A O 1
ATOM 649 N N . HIS A 1 82 ? 8.176 -8.638 0.673 1.00 94.75 82 HIS A N 1
ATOM 650 C CA . HIS A 1 82 ? 8.979 -9.329 -0.320 1.00 94.75 82 HIS A CA 1
ATOM 651 C C . HIS A 1 82 ? 9.090 -8.459 -1.560 1.00 94.75 82 HIS A C 1
ATOM 653 O O . HIS A 1 82 ? 8.141 -7.766 -1.918 1.00 94.75 82 HIS A O 1
ATOM 659 N N . VAL A 1 83 ? 10.246 -8.488 -2.213 1.00 96.44 83 VAL A N 1
ATOM 660 C CA . VAL A 1 83 ? 10.498 -7.724 -3.439 1.00 96.44 83 VAL A CA 1
ATOM 661 C C . VAL A 1 83 ? 10.962 -8.662 -4.538 1.00 96.44 83 VAL A C 1
ATOM 663 O O . VAL A 1 83 ? 11.899 -9.432 -4.335 1.00 96.44 83 VAL A O 1
ATOM 666 N N . ILE A 1 84 ? 10.353 -8.536 -5.714 1.00 95.06 84 ILE A N 1
ATOM 667 C CA . ILE A 1 84 ? 10.781 -9.181 -6.953 1.00 95.06 84 ILE A CA 1
ATOM 668 C C . ILE A 1 84 ? 11.169 -8.098 -7.950 1.00 95.06 84 ILE A C 1
ATOM 670 O O . ILE A 1 84 ? 10.378 -7.203 -8.247 1.00 95.06 84 ILE A O 1
ATOM 674 N N . VAL A 1 85 ? 12.375 -8.193 -8.506 1.00 95.25 85 VAL A N 1
ATOM 675 C CA . VAL A 1 85 ? 12.781 -7.364 -9.649 1.00 95.25 85 VAL A CA 1
ATOM 676 C C . VAL A 1 85 ? 12.503 -8.141 -10.927 1.00 95.25 85 VAL A C 1
ATOM 678 O O . VAL A 1 85 ? 13.143 -9.158 -11.188 1.00 95.25 85 VAL A O 1
ATOM 681 N N . SER A 1 86 ? 11.537 -7.671 -11.715 1.00 94.06 86 SER A N 1
ATOM 682 C C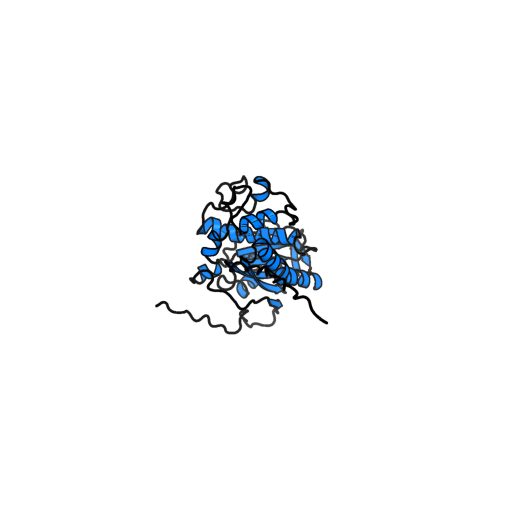A . SER A 1 86 ? 11.161 -8.320 -12.969 1.00 94.06 86 SER A CA 1
ATOM 683 C C . SER A 1 86 ? 12.111 -7.900 -14.101 1.00 94.06 86 SER A C 1
ATOM 685 O O . SER A 1 86 ? 12.180 -6.707 -14.399 1.00 94.06 86 SER A O 1
ATOM 687 N N . PRO A 1 87 ? 12.743 -8.835 -14.837 1.00 89.50 87 PRO A N 1
ATOM 688 C CA . PRO A 1 87 ? 13.508 -8.513 -16.041 1.00 89.50 87 PRO A CA 1
ATOM 689 C C . PRO A 1 87 ? 12.597 -8.096 -17.207 1.00 89.50 87 PRO A C 1
ATOM 691 O O . PRO A 1 87 ? 13.039 -7.417 -18.133 1.00 89.50 87 PRO A O 1
ATOM 694 N N . ARG A 1 88 ? 11.310 -8.464 -17.155 1.00 91.19 88 ARG A N 1
ATOM 695 C CA . ARG A 1 88 ? 10.339 -8.191 -18.215 1.00 91.19 88 ARG A CA 1
ATOM 696 C C . ARG A 1 88 ? 9.974 -6.714 -18.273 1.00 91.19 88 ARG A C 1
ATOM 698 O O . ARG A 1 88 ? 9.520 -6.181 -17.256 1.00 91.19 88 ARG A O 1
ATOM 705 N N . PRO A 1 89 ? 10.087 -6.060 -19.438 1.00 92.62 89 PRO A N 1
ATOM 706 C CA . PRO A 1 89 ? 9.616 -4.694 -19.593 1.00 92.62 89 PRO A CA 1
ATOM 707 C C . PRO A 1 89 ? 8.097 -4.582 -19.402 1.00 92.62 89 PRO A C 1
ATOM 709 O O . PRO A 1 89 ? 7.344 -5.459 -19.827 1.00 92.62 89 PRO A O 1
ATOM 712 N N . LEU A 1 90 ? 7.642 -3.492 -18.787 1.00 93.25 90 LEU A N 1
ATOM 713 C CA . LEU A 1 90 ? 6.234 -3.088 -18.813 1.00 93.25 90 LEU A CA 1
ATOM 714 C C . LEU A 1 90 ? 5.967 -2.387 -20.152 1.00 93.25 90 LEU A C 1
ATOM 716 O O . LEU A 1 90 ? 6.595 -1.372 -20.438 1.00 93.25 90 LEU A O 1
ATOM 720 N N . THR A 1 91 ? 5.085 -2.939 -20.984 1.00 93.88 91 THR A N 1
ATOM 721 C CA . THR A 1 91 ? 4.873 -2.469 -22.375 1.00 93.88 91 THR A CA 1
ATOM 722 C C . THR A 1 91 ? 3.477 -1.914 -22.638 1.00 93.88 91 THR A C 1
ATOM 724 O O . THR A 1 91 ? 3.210 -1.382 -23.710 1.00 93.88 91 THR A O 1
ATOM 727 N N . ASN A 1 92 ? 2.584 -2.019 -21.663 1.00 90.44 92 ASN A N 1
ATOM 728 C CA . ASN A 1 92 ? 1.243 -1.467 -21.695 1.00 90.44 92 ASN A CA 1
ATOM 729 C C . ASN A 1 92 ? 0.814 -1.090 -20.273 1.00 90.44 92 ASN A C 1
ATOM 731 O O . ASN A 1 92 ? 1.359 -1.593 -19.29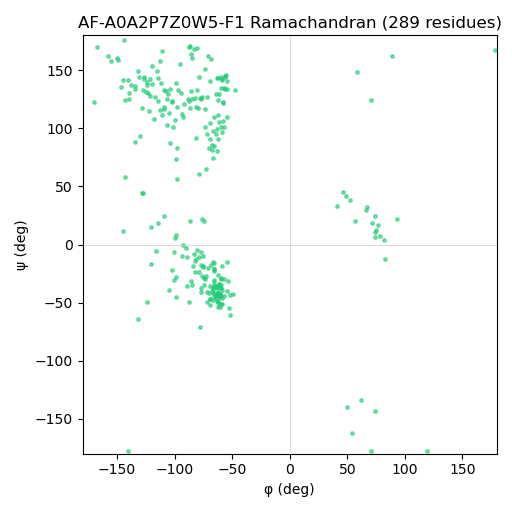4 1.00 90.44 92 ASN A O 1
ATOM 735 N N . ILE A 1 93 ? -0.158 -0.194 -20.177 1.00 88.56 93 ILE A N 1
ATOM 736 C CA . ILE A 1 93 ? -0.807 0.224 -18.934 1.00 88.56 93 ILE A CA 1
ATOM 737 C C . ILE A 1 93 ? -2.288 0.489 -19.217 1.00 88.56 93 ILE A C 1
ATOM 739 O O . ILE A 1 93 ? -2.715 0.432 -20.375 1.00 88.56 93 ILE A O 1
ATOM 743 N N . SER A 1 94 ? -3.061 0.804 -18.177 1.00 86.00 94 SER A N 1
ATOM 744 C CA . SER A 1 94 ? -4.497 1.021 -18.318 1.00 86.00 94 SER A CA 1
ATOM 745 C C . SER A 1 94 ? -4.798 2.187 -19.257 1.00 86.00 94 SER A C 1
ATOM 747 O O . SER A 1 94 ? -4.280 3.294 -19.102 1.00 86.00 94 SER A O 1
ATOM 749 N N . THR A 1 95 ? -5.682 1.941 -20.223 1.00 81.19 95 THR A N 1
ATOM 750 C CA . THR A 1 95 ? -6.233 2.979 -21.103 1.00 81.19 95 THR A CA 1
ATOM 751 C C . THR A 1 95 ? -7.422 3.704 -20.478 1.00 81.19 95 THR A C 1
ATOM 753 O O . THR A 1 95 ? -7.789 4.781 -20.937 1.00 81.19 95 THR A O 1
ATOM 756 N N . GLU A 1 96 ? -8.048 3.110 -19.459 1.00 81.56 96 GLU A N 1
ATOM 757 C CA . GLU A 1 96 ? -9.188 3.696 -18.742 1.00 81.56 96 GLU A CA 1
ATOM 758 C C . GLU A 1 96 ? -8.727 4.646 -17.633 1.00 81.56 96 GLU A C 1
ATOM 760 O O . GLU A 1 96 ? -9.348 5.682 -17.397 1.00 81.56 96 GLU A O 1
ATOM 765 N N . PHE A 1 97 ? -7.602 4.316 -16.997 1.00 80.75 97 PHE A N 1
ATOM 766 C CA . PHE A 1 97 ? -6.987 5.086 -15.922 1.00 80.75 97 PHE A CA 1
ATOM 767 C C . PHE A 1 97 ? -5.507 5.280 -16.245 1.00 80.75 97 PHE A C 1
ATOM 769 O O . PHE A 1 97 ? -4.678 4.419 -15.957 1.00 80.75 97 PHE A O 1
ATOM 776 N N . ALA A 1 98 ? -5.185 6.402 -16.887 1.00 79.50 98 ALA A N 1
ATOM 777 C CA . ALA A 1 98 ? -3.825 6.700 -17.322 1.00 79.50 98 ALA A CA 1
ATOM 778 C C . ALA A 1 98 ? -2.829 6.610 -16.144 1.00 79.50 98 ALA A C 1
ATOM 780 O O . ALA A 1 98 ? -3.108 7.086 -15.045 1.00 79.50 98 ALA A O 1
ATOM 781 N N . GLY A 1 99 ? -1.695 5.943 -16.363 1.00 79.00 99 GLY A N 1
ATOM 782 C CA . GLY A 1 99 ? -0.670 5.664 -15.346 1.00 79.00 99 GLY A CA 1
ATOM 783 C C . GLY A 1 99 ? -0.935 4.445 -14.453 1.00 79.00 99 GLY A C 1
ATOM 784 O O . GLY A 1 99 ? -0.019 3.974 -13.783 1.00 79.00 99 GLY A O 1
ATOM 785 N N . MET A 1 100 ? -2.143 3.876 -14.457 1.00 86.69 100 MET A N 1
ATOM 786 C CA . MET A 1 100 ? -2.469 2.734 -13.604 1.00 86.69 100 MET A CA 1
ATOM 787 C C . MET A 1 100 ? -1.975 1.408 -14.197 1.00 86.69 100 MET A C 1
ATOM 789 O O . MET A 1 100 ? -2.257 1.072 -15.352 1.00 86.69 100 MET A O 1
ATOM 793 N N . ILE A 1 101 ? -1.324 0.590 -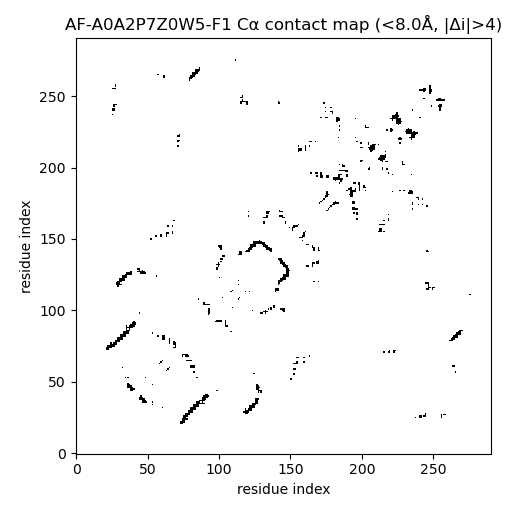13.365 1.00 89.50 101 ILE A N 1
ATOM 794 C CA . ILE A 1 101 ? -0.891 -0.763 -13.731 1.00 89.50 101 ILE A CA 1
ATOM 795 C C . ILE A 1 101 ? -1.795 -1.779 -13.039 1.00 89.50 101 ILE A C 1
ATOM 797 O O . ILE A 1 101 ? -1.657 -2.051 -11.851 1.00 89.50 101 ILE A O 1
ATOM 801 N N . THR A 1 102 ? -2.725 -2.356 -13.792 1.00 88.38 102 THR A N 1
ATOM 802 C CA . THR A 1 102 ? -3.544 -3.502 -13.355 1.00 88.38 102 THR A CA 1
ATOM 803 C C . THR A 1 102 ? -2.826 -4.843 -13.614 1.00 88.38 102 THR A C 1
ATOM 805 O O . THR A 1 102 ? -1.898 -4.889 -14.431 1.00 88.38 102 THR A O 1
ATOM 808 N N . PRO A 1 103 ? -3.266 -5.952 -12.987 1.00 89.88 103 PRO A N 1
ATOM 809 C CA . PRO A 1 103 ? -2.703 -7.287 -13.219 1.00 89.88 103 PRO A CA 1
ATOM 810 C C . PRO A 1 103 ? -2.675 -7.729 -14.689 1.00 89.88 103 PRO A C 1
ATOM 812 O O . PRO A 1 103 ? -1.776 -8.460 -15.096 1.00 89.88 103 PRO A O 1
ATOM 815 N N . GLU A 1 104 ? -3.637 -7.279 -15.496 1.00 89.00 104 GLU A N 1
ATOM 816 C CA . GLU A 1 104 ? -3.765 -7.646 -16.914 1.00 89.00 104 GLU A CA 1
ATOM 817 C C . GLU A 1 104 ? -2.605 -7.127 -17.776 1.00 89.00 104 GLU A C 1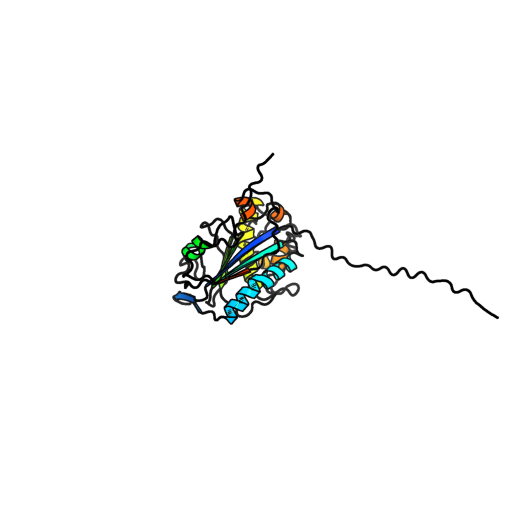
ATOM 819 O O . GLU A 1 104 ? -2.321 -7.685 -18.835 1.00 89.00 104 GLU A O 1
ATOM 824 N N . HIS A 1 105 ? -1.889 -6.104 -17.303 1.00 90.56 105 HIS A N 1
ATOM 825 C CA . HIS A 1 105 ? -0.686 -5.578 -17.954 1.00 90.56 105 HIS A CA 1
ATOM 826 C C . HIS A 1 105 ? 0.575 -6.386 -17.618 1.00 90.56 105 HIS A C 1
ATOM 828 O O . HIS A 1 105 ? 1.605 -6.250 -18.275 1.00 90.56 105 HIS A O 1
ATOM 834 N N . LEU A 1 106 ? 0.509 -7.244 -16.596 1.00 90.25 106 LEU A N 1
ATOM 835 C CA . LEU A 1 106 ? 1.626 -8.044 -16.093 1.00 90.25 106 LEU A CA 1
ATOM 836 C C . LEU A 1 106 ? 1.262 -9.537 -16.000 1.00 90.25 106 LEU A C 1
ATOM 838 O O . LEU A 1 106 ? 1.591 -10.180 -15.000 1.00 90.25 106 LEU A O 1
ATOM 842 N N . PRO A 1 107 ? 0.599 -10.136 -17.009 1.00 88.38 107 PRO A N 1
ATOM 843 C CA . PRO A 1 107 ? -0.068 -11.428 -16.851 1.00 88.38 107 PRO A CA 1
ATOM 844 C C . PRO A 1 107 ? 0.899 -12.539 -16.441 1.00 88.38 107 PRO A C 1
ATOM 846 O O . PRO A 1 107 ? 0.552 -13.417 -15.654 1.00 88.38 107 PRO A O 1
ATOM 849 N N . LEU A 1 108 ? 2.137 -12.486 -16.933 1.00 88.12 108 LEU A N 1
ATOM 850 C CA . LEU A 1 108 ? 3.124 -13.504 -16.618 1.00 88.12 108 LEU A CA 1
ATOM 851 C C . LEU A 1 108 ? 3.727 -13.335 -15.216 1.00 88.12 108 LEU A C 1
ATOM 853 O O . LEU A 1 108 ? 3.871 -14.334 -14.514 1.00 88.12 108 LEU A O 1
ATOM 857 N N . ASP A 1 109 ? 4.027 -12.105 -14.793 1.00 90.31 109 ASP A N 1
ATOM 858 C CA . ASP A 1 109 ? 4.534 -11.826 -13.441 1.00 90.31 109 ASP A CA 1
ATOM 859 C C . ASP A 1 109 ? 3.475 -12.224 -12.404 1.00 90.31 109 ASP A C 1
ATOM 861 O O . ASP A 1 109 ? 3.772 -12.895 -11.415 1.00 90.31 109 ASP A O 1
ATOM 865 N N . VAL A 1 110 ? 2.214 -11.880 -12.691 1.00 89.94 110 VAL A N 1
ATOM 866 C CA . VAL A 1 110 ? 1.047 -12.247 -11.886 1.00 89.94 110 VAL A CA 1
ATOM 867 C C . VAL A 1 110 ? 0.910 -13.762 -11.808 1.00 89.94 110 VAL A C 1
ATOM 869 O O . VAL A 1 110 ? 0.913 -14.307 -10.710 1.00 89.94 110 VAL A O 1
ATOM 872 N N . SER A 1 111 ? 0.872 -14.461 -12.946 1.00 87.81 111 SER A N 1
ATOM 873 C CA . SER A 1 111 ? 0.689 -15.919 -12.961 1.00 87.81 111 SER A CA 1
ATOM 874 C C . SER A 1 111 ? 1.780 -16.690 -12.209 1.00 87.81 111 SER A C 1
ATOM 876 O O . SER A 1 111 ? 1.517 -17.777 -11.698 1.00 87.81 111 SER A O 1
ATOM 878 N N . ARG A 1 112 ? 3.001 -16.140 -12.139 1.00 86.50 112 ARG A N 1
ATOM 879 C CA . ARG A 1 112 ? 4.150 -16.801 -11.511 1.00 86.50 112 ARG A CA 1
ATOM 880 C C . ARG A 1 112 ? 4.270 -16.496 -10.021 1.00 86.50 112 ARG A C 1
ATOM 882 O O . ARG A 1 112 ? 4.694 -17.365 -9.265 1.00 86.50 112 ARG A O 1
ATOM 889 N N . HIS A 1 113 ? 3.931 -15.279 -9.602 1.00 89.25 113 HIS A N 1
ATOM 890 C CA . HIS A 1 113 ? 4.283 -14.792 -8.267 1.00 89.25 113 HIS A CA 1
ATOM 891 C C . HIS A 1 113 ? 3.088 -14.410 -7.401 1.00 89.25 113 HIS A C 1
ATOM 893 O O . HIS A 1 113 ? 3.239 -14.296 -6.184 1.00 89.25 113 HIS A O 1
ATOM 899 N N . VAL A 1 114 ? 1.907 -14.217 -7.985 1.00 89.75 114 VAL A N 1
ATOM 900 C CA . VAL A 1 114 ? 0.752 -13.670 -7.275 1.00 89.75 114 VAL A CA 1
ATOM 901 C C . VAL A 1 114 ? -0.298 -14.753 -7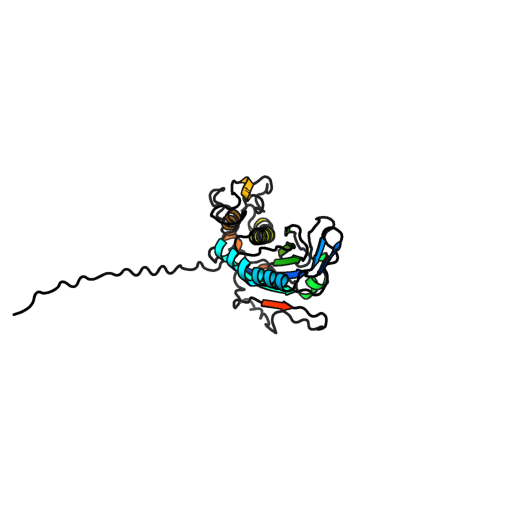.052 1.00 89.75 114 VAL A C 1
ATOM 903 O O . VAL A 1 114 ? -0.864 -15.304 -7.989 1.00 89.75 114 VAL A O 1
ATOM 906 N N . SER A 1 115 ? -0.577 -15.033 -5.779 1.00 87.81 115 SER A N 1
ATOM 907 C CA . SER A 1 115 ? -1.645 -15.931 -5.341 1.00 87.81 115 SER A CA 1
ATOM 908 C C . SER A 1 115 ? -2.264 -15.418 -4.035 1.00 87.81 115 SER A C 1
ATOM 910 O O . SER A 1 115 ? -1.512 -15.002 -3.143 1.00 87.81 115 SER A O 1
ATOM 912 N N . PRO A 1 116 ? -3.593 -15.525 -3.860 1.00 86.25 116 PRO A N 1
ATOM 913 C CA . PRO A 1 116 ? -4.273 -15.157 -2.615 1.00 86.25 116 PRO A CA 1
ATOM 914 C C . PRO A 1 116 ? -3.900 -16.054 -1.430 1.00 86.25 116 PRO A C 1
ATOM 916 O O . PRO A 1 116 ? -4.109 -15.681 -0.281 1.00 86.25 116 PRO A O 1
ATOM 919 N N . SER A 1 117 ? -3.291 -17.221 -1.671 1.00 86.69 117 SER A N 1
ATOM 920 C CA . SER A 1 117 ? -2.717 -18.051 -0.603 1.00 86.69 117 SER A CA 1
ATOM 921 C C . SER A 1 117 ? -1.394 -17.505 -0.050 1.00 86.69 117 SER A C 1
ATOM 923 O O . SER A 1 117 ? -0.982 -17.890 1.047 1.00 86.69 117 SER A O 1
ATOM 925 N N . LEU A 1 118 ? -0.711 -16.632 -0.798 1.00 86.88 118 LEU A N 1
ATOM 926 C CA . LEU A 1 118 ? 0.630 -16.141 -0.472 1.00 86.88 118 LEU A CA 1
ATOM 927 C C . LEU A 1 118 ? 0.614 -14.711 0.065 1.00 86.88 118 LEU A C 1
ATOM 929 O O . LEU A 1 118 ? 1.341 -14.430 1.020 1.00 86.88 118 LEU A O 1
ATOM 933 N N . TRP A 1 119 ? -0.230 -13.843 -0.497 1.00 90.69 119 TRP A N 1
ATOM 934 C CA . TRP A 1 119 ? -0.170 -12.398 -0.270 1.00 90.69 119 TRP A CA 1
ATOM 935 C C . TRP A 1 119 ? -1.503 -11.815 0.187 1.00 90.69 119 TRP A C 1
ATOM 937 O O . TRP A 1 119 ? -2.566 -12.220 -0.270 1.00 90.69 119 TRP A O 1
ATOM 947 N N . ASP A 1 120 ? -1.422 -10.823 1.068 1.00 91.94 120 ASP A N 1
ATOM 948 C CA . ASP A 1 120 ? -2.540 -9.956 1.436 1.00 91.94 120 ASP A CA 1
ATOM 949 C C . ASP A 1 120 ? -2.679 -8.785 0.458 1.00 91.94 120 ASP A C 1
ATOM 951 O O . ASP A 1 120 ? -3.795 -8.353 0.156 1.00 91.94 120 ASP A O 1
ATOM 955 N N . GLY A 1 121 ? -1.556 -8.325 -0.098 1.00 92.81 121 GLY A N 1
ATOM 956 C CA . GLY A 1 121 ? -1.549 -7.349 -1.175 1.00 92.81 121 GLY A CA 1
ATOM 957 C C . GLY A 1 121 ? -0.272 -7.343 -2.011 1.00 92.81 121 GLY A C 1
ATOM 958 O O . GLY A 1 121 ? 0.770 -7.875 -1.620 1.00 92.81 121 GLY A O 1
ATOM 959 N N . VAL A 1 122 ? -0.376 -6.741 -3.192 1.00 94.44 122 VAL A N 1
ATOM 960 C CA . VAL A 1 122 ? 0.696 -6.605 -4.176 1.00 94.44 122 VAL A CA 1
ATOM 961 C C . VAL A 1 122 ? 0.841 -5.139 -4.576 1.00 94.44 122 VAL A C 1
ATOM 963 O O . VAL A 1 122 ? -0.141 -4.468 -4.882 1.00 94.44 122 VAL A O 1
ATOM 966 N N . ALA A 1 123 ? 2.078 -4.657 -4.585 1.00 94.81 123 ALA A N 1
ATOM 967 C CA . ALA A 1 123 ? 2.474 -3.339 -5.047 1.00 94.81 123 ALA A CA 1
ATOM 968 C C . ALA A 1 123 ? 3.258 -3.465 -6.359 1.00 94.81 123 ALA A C 1
ATOM 970 O O . ALA A 1 123 ? 4.192 -4.262 -6.451 1.00 94.81 123 ALA A O 1
ATOM 971 N N . ILE A 1 124 ? 2.936 -2.657 -7.361 1.00 95.00 124 ILE A N 1
ATOM 972 C CA . ILE A 1 124 ? 3.769 -2.511 -8.559 1.00 95.00 124 ILE A CA 1
ATOM 973 C C . ILE A 1 124 ? 4.553 -1.213 -8.454 1.00 95.00 124 ILE A C 1
ATOM 975 O O . ILE A 1 124 ? 3.947 -0.157 -8.314 1.00 95.00 124 ILE A O 1
ATOM 979 N N . TYR A 1 125 ? 5.881 -1.287 -8.545 1.00 94.75 125 TYR A N 1
ATOM 980 C CA . TYR A 1 125 ? 6.751 -0.110 -8.592 1.00 94.75 125 TYR A CA 1
ATOM 981 C C . TYR A 1 125 ? 7.346 0.041 -9.988 1.00 94.75 125 TYR A C 1
ATOM 983 O O . TYR A 1 125 ? 8.077 -0.844 -10.440 1.00 94.75 125 TYR A O 1
ATOM 991 N N . ALA A 1 126 ? 7.028 1.128 -10.685 1.00 93.38 126 ALA A N 1
ATOM 992 C CA . ALA A 1 126 ? 7.383 1.302 -12.091 1.00 93.38 126 ALA A CA 1
ATOM 993 C C . ALA A 1 126 ? 8.371 2.448 -12.321 1.00 93.38 126 ALA A C 1
ATOM 995 O O . ALA A 1 126 ? 8.311 3.483 -11.667 1.00 93.38 126 ALA A O 1
ATOM 996 N N . GLY A 1 127 ? 9.280 2.249 -13.277 1.00 87.50 127 GLY A N 1
ATOM 997 C CA . GLY A 1 127 ? 10.394 3.151 -13.567 1.00 87.50 127 GLY A CA 1
ATOM 998 C C . GLY A 1 127 ? 10.081 4.437 -14.327 1.00 87.50 127 GLY A C 1
ATOM 999 O O . GLY A 1 127 ? 10.989 4.953 -14.968 1.00 87.50 127 GLY A O 1
ATOM 1000 N N . PHE A 1 128 ? 8.842 4.924 -14.314 1.00 84.06 128 PHE A N 1
ATOM 1001 C CA . PHE A 1 128 ? 8.480 6.223 -14.889 1.00 84.06 128 PHE A CA 1
ATOM 1002 C C . PHE A 1 128 ? 8.060 7.196 -13.786 1.00 84.06 128 PHE A C 1
ATOM 1004 O O . PHE A 1 128 ? 7.660 6.777 -12.698 1.00 84.06 128 PHE A O 1
ATOM 1011 N N . ASP A 1 129 ? 8.150 8.490 -14.083 1.00 72.12 129 ASP A N 1
ATOM 1012 C CA . ASP A 1 129 ? 7.850 9.570 -13.148 1.00 72.12 129 ASP A CA 1
ATOM 1013 C C . ASP A 1 129 ? 6.422 10.090 -13.378 1.00 72.12 129 ASP A C 1
ATOM 1015 O O . ASP A 1 129 ? 6.238 11.084 -14.069 1.00 72.12 129 ASP A O 1
ATOM 1019 N N . GLU A 1 130 ? 5.392 9.443 -12.820 1.00 58.69 130 GLU A N 1
ATOM 1020 C CA . GLU A 1 130 ? 4.050 10.052 -12.736 1.00 58.69 130 GLU A CA 1
ATOM 1021 C C . GLU A 1 130 ? 3.073 9.255 -11.857 1.00 58.69 130 GLU A C 1
ATOM 1023 O O . GLU A 1 130 ? 2.776 8.108 -12.155 1.00 58.69 130 GLU A O 1
ATOM 1028 N N . HIS A 1 131 ? 2.510 9.890 -10.826 1.00 60.97 131 HIS A N 1
ATOM 1029 C CA . HIS A 1 131 ? 1.356 9.448 -10.017 1.00 60.97 131 HIS A CA 1
ATOM 1030 C C . HIS A 1 131 ? 1.413 8.094 -9.264 1.00 60.97 131 HIS A C 1
ATOM 1032 O O . HIS A 1 131 ? 2.031 7.113 -9.658 1.00 60.97 131 HIS A O 1
ATOM 1038 N N . ALA A 1 132 ? 0.727 8.049 -8.119 1.00 58.72 132 ALA A N 1
ATOM 1039 C CA . ALA A 1 132 ? 0.348 6.814 -7.434 1.00 58.72 132 ALA A CA 1
ATOM 1040 C C . ALA A 1 132 ? -1.111 6.501 -7.791 1.00 58.72 132 ALA A C 1
ATOM 1042 O O . ALA A 1 132 ? -1.915 7.425 -7.911 1.00 58.72 132 ALA A O 1
ATOM 1043 N N . MET A 1 133 ? -1.423 5.227 -8.034 1.00 67.25 133 MET A N 1
ATOM 1044 C CA . MET A 1 133 ? -2.751 4.784 -8.457 1.00 67.25 133 MET A CA 1
ATOM 1045 C C . MET A 1 133 ? -3.090 3.435 -7.820 1.00 67.25 133 MET A C 1
ATOM 1047 O O . MET A 1 133 ? -2.388 2.438 -8.025 1.00 67.25 133 MET A O 1
ATOM 1051 N N . TRP A 1 134 ? -4.215 3.367 -7.119 1.00 63.94 134 TRP A N 1
ATOM 1052 C CA . TRP A 1 134 ? -4.821 2.118 -6.669 1.00 63.94 134 TRP A CA 1
ATOM 1053 C C . TRP A 1 134 ? -5.897 1.619 -7.636 1.00 63.94 134 TRP A C 1
ATOM 1055 O O . TRP A 1 134 ? -6.543 2.384 -8.350 1.00 63.94 134 TRP A O 1
ATOM 1065 N N . GLY A 1 135 ? -6.138 0.308 -7.606 1.00 56.94 135 GLY A N 1
ATOM 1066 C CA . GLY A 1 135 ? -7.410 -0.251 -8.047 1.00 56.94 135 GLY A CA 1
ATOM 1067 C C . GLY A 1 135 ? -7.574 -1.705 -7.640 1.00 56.94 135 GLY A C 1
ATOM 1068 O O . GLY A 1 135 ? -6.648 -2.356 -7.161 1.00 56.94 135 GLY A O 1
ATOM 1069 N N . THR A 1 136 ? -8.783 -2.226 -7.814 1.00 53.62 136 THR A N 1
ATOM 1070 C CA . THR A 1 136 ? -9.117 -3.596 -7.424 1.00 53.62 136 THR A CA 1
ATOM 1071 C C . THR A 1 136 ? -8.582 -4.604 -8.436 1.00 53.62 136 THR A C 1
ATOM 1073 O O . THR A 1 136 ? -8.922 -4.540 -9.617 1.00 53.62 136 THR A O 1
ATOM 1076 N N . SER A 1 137 ? -7.812 -5.586 -7.968 1.00 52.62 137 SER A N 1
ATOM 1077 C CA . SER A 1 137 ? -7.482 -6.776 -8.754 1.00 52.62 137 SER A CA 1
ATOM 1078 C C . SER A 1 137 ? -8.489 -7.889 -8.468 1.00 52.62 137 SER A C 1
ATOM 1080 O O . SER A 1 137 ? -8.467 -8.496 -7.399 1.00 52.62 137 SER A O 1
ATOM 1082 N N . SER A 1 138 ? -9.347 -8.206 -9.440 1.00 54.59 138 SER A N 1
ATOM 1083 C CA . SER A 1 138 ? -10.115 -9.462 -9.436 1.00 54.59 138 SER A CA 1
ATOM 1084 C C . SER A 1 138 ? -9.261 -10.665 -9.851 1.00 54.59 138 SER A C 1
ATOM 1086 O O . SER A 1 138 ? -9.634 -11.804 -9.583 1.00 54.59 138 SER A O 1
ATOM 1088 N N . ALA A 1 139 ? -8.106 -10.423 -10.484 1.00 53.84 139 ALA A N 1
ATOM 1089 C CA . ALA A 1 139 ? -7.305 -11.448 -11.149 1.00 53.84 139 ALA A CA 1
ATOM 1090 C C . ALA A 1 139 ? -6.716 -12.494 -10.191 1.00 53.84 139 ALA A C 1
ATOM 1092 O O . ALA A 1 139 ? -6.408 -13.604 -10.619 1.00 53.84 139 ALA A O 1
ATOM 1093 N N . ALA A 1 140 ? -6.564 -12.159 -8.907 1.00 59.69 140 ALA A N 1
ATOM 1094 C CA . ALA A 1 140 ? -6.038 -13.090 -7.914 1.00 59.69 140 ALA A CA 1
ATOM 1095 C C . ALA A 1 140 ? -6.667 -12.945 -6.522 1.00 59.69 140 ALA A C 1
ATOM 1097 O O . ALA A 1 140 ? -6.135 -13.522 -5.588 1.00 59.69 140 ALA A O 1
ATOM 1098 N N . ASP A 1 141 ? -7.758 -12.188 -6.359 1.00 78.31 141 ASP A N 1
ATOM 1099 C CA . ASP A 1 141 ? -8.349 -11.893 -5.040 1.00 78.31 141 ASP A CA 1
ATOM 1100 C C . ASP A 1 141 ? -7.292 -11.481 -3.990 1.00 78.31 141 ASP A C 1
ATOM 1102 O O . ASP A 1 141 ? -7.240 -11.966 -2.862 1.00 78.31 141 ASP A O 1
ATOM 1106 N N . VAL A 1 142 ? -6.387 -10.594 -4.405 1.00 85.75 142 VAL A N 1
ATOM 1107 C CA . VAL A 1 142 ? -5.364 -9.972 -3.559 1.00 85.75 142 VAL A CA 1
ATOM 1108 C C . VAL A 1 142 ? -5.573 -8.468 -3.565 1.00 85.75 142 VAL A C 1
ATOM 1110 O O . VAL A 1 142 ? -6.076 -7.899 -4.537 1.00 85.75 142 VAL A O 1
ATOM 1113 N N . GLY A 1 143 ? -5.133 -7.802 -2.500 1.00 89.44 143 GLY A N 1
ATOM 1114 C CA . GLY A 1 143 ? -4.927 -6.363 -2.547 1.00 89.44 143 GLY A CA 1
ATOM 1115 C C . GLY A 1 143 ? -3.989 -5.956 -3.679 1.00 89.44 143 GLY A C 1
ATOM 1116 O O . GLY A 1 143 ? -3.053 -6.692 -3.992 1.00 89.44 143 GLY A O 1
ATOM 1117 N N . TRP A 1 144 ? -4.215 -4.800 -4.295 1.00 92.12 144 TRP A N 1
ATOM 1118 C CA . TRP A 1 144 ? -3.403 -4.355 -5.424 1.00 92.12 144 TRP A CA 1
ATOM 1119 C C . TRP A 1 144 ? -3.254 -2.841 -5.446 1.00 92.12 144 TRP A C 1
ATOM 1121 O O . TRP A 1 144 ? -4.236 -2.125 -5.286 1.00 92.12 144 TRP A O 1
ATOM 1131 N N . PHE A 1 145 ? -2.042 -2.349 -5.686 1.00 91.81 145 PHE A N 1
ATOM 1132 C CA . PHE A 1 145 ? -1.815 -0.962 -6.076 1.00 91.81 145 PHE A CA 1
ATOM 1133 C C . PHE A 1 145 ? -0.574 -0.809 -6.954 1.00 91.81 145 PHE A C 1
ATOM 1135 O O . PHE A 1 145 ? 0.309 -1.665 -6.965 1.00 91.81 145 PHE A O 1
ATOM 1142 N N . SER A 1 146 ? -0.495 0.306 -7.675 1.00 91.06 146 SER A N 1
ATOM 1143 C CA . SER A 1 146 ? 0.664 0.690 -8.477 1.00 91.06 146 SER A CA 1
ATOM 1144 C C . SER A 1 146 ? 1.173 2.067 -8.067 1.00 91.06 146 SER A C 1
ATOM 1146 O O . SER A 1 146 ? 0.399 2.987 -7.822 1.00 91.06 146 SER A O 1
ATOM 1148 N N . VAL A 1 147 ? 2.487 2.205 -7.976 1.00 89.94 147 VAL A N 1
ATOM 1149 C CA . VAL A 1 147 ? 3.172 3.430 -7.575 1.00 89.94 147 VAL A CA 1
ATOM 1150 C C . VAL A 1 147 ? 4.328 3.690 -8.526 1.00 89.94 147 VAL A C 1
ATOM 1152 O O . VAL A 1 147 ? 5.085 2.785 -8.886 1.00 89.94 147 VAL A O 1
ATOM 1155 N N . SER A 1 148 ? 4.459 4.941 -8.927 1.00 88.38 148 SER A N 1
ATOM 1156 C CA . SER A 1 148 ? 5.544 5.380 -9.792 1.00 88.38 148 SER A CA 1
ATOM 1157 C C . SER A 1 148 ? 6.817 5.680 -9.019 1.00 88.38 148 SER A C 1
ATOM 1159 O O . SER A 1 148 ? 6.833 5.744 -7.782 1.00 88.38 148 SER A O 1
ATOM 1161 N N . HIS A 1 149 ? 7.898 5.839 -9.773 1.00 90.94 149 HIS A N 1
ATOM 1162 C CA . HIS A 1 149 ? 9.211 6.117 -9.232 1.00 90.94 149 HIS A CA 1
ATOM 1163 C C . HIS A 1 149 ? 9.228 7.419 -8.412 1.00 90.94 149 HIS A C 1
ATOM 1165 O O . HIS A 1 149 ? 8.577 8.410 -8.743 1.00 90.94 149 HIS A O 1
ATOM 1171 N N . SER A 1 150 ? 9.984 7.408 -7.312 1.00 89.94 150 SER A N 1
ATOM 1172 C CA . SER A 1 150 ? 10.287 8.594 -6.512 1.00 89.94 150 SER A CA 1
ATOM 1173 C C . SER A 1 150 ? 11.748 8.583 -6.091 1.00 89.94 150 SER A C 1
ATOM 1175 O O . SER A 1 150 ? 12.266 7.579 -5.603 1.00 89.94 150 SER A O 1
ATOM 1177 N N . THR A 1 151 ? 12.388 9.746 -6.184 1.00 88.12 151 THR A N 1
ATOM 1178 C CA . THR A 1 151 ? 13.772 9.953 -5.736 1.00 88.12 151 THR A CA 1
ATOM 1179 C C . THR A 1 151 ? 13.909 10.037 -4.215 1.00 88.12 151 THR A C 1
ATOM 1181 O O . THR A 1 151 ? 15.002 9.855 -3.683 1.00 88.12 151 THR A O 1
ATOM 1184 N N . ASN A 1 152 ? 12.816 10.303 -3.490 1.00 90.69 152 ASN A N 1
ATOM 1185 C CA . ASN A 1 152 ? 12.807 10.352 -2.031 1.00 90.69 152 ASN A CA 1
ATOM 1186 C C . ASN A 1 152 ? 11.879 9.277 -1.465 1.00 90.69 152 ASN A C 1
ATOM 1188 O O . ASN A 1 152 ? 10.655 9.413 -1.516 1.00 90.69 152 ASN A O 1
ATOM 1192 N N . LEU A 1 153 ? 12.488 8.245 -0.884 1.00 92.31 153 LEU A N 1
ATOM 1193 C CA . LEU A 1 153 ? 11.812 7.120 -0.236 1.00 92.31 153 LEU A CA 1
ATOM 1194 C C . LEU A 1 153 ? 12.072 7.070 1.280 1.00 92.31 153 LEU A C 1
ATOM 1196 O O . LEU A 1 153 ? 11.892 6.036 1.915 1.00 92.31 153 LEU A O 1
ATOM 1200 N N . SER A 1 154 ? 12.508 8.185 1.874 1.00 90.62 154 SER A N 1
ATOM 1201 C CA . SER A 1 154 ? 12.740 8.277 3.320 1.00 90.62 154 SER A CA 1
ATOM 1202 C C . SER A 1 154 ? 11.439 8.210 4.129 1.00 90.62 154 SER A C 1
ATOM 1204 O O . SER A 1 154 ? 10.346 8.491 3.625 1.00 90.62 154 SER A O 1
ATOM 1206 N N . SER A 1 155 ? 11.557 7.869 5.415 1.00 87.25 155 SER A N 1
ATOM 1207 C CA . SER A 1 155 ? 10.431 7.911 6.356 1.00 87.25 155 SER A CA 1
ATOM 1208 C C . SER A 1 155 ? 9.817 9.314 6.412 1.00 87.25 155 SER A C 1
ATOM 1210 O O . SER A 1 155 ? 10.534 10.312 6.476 1.00 87.25 155 SER A O 1
ATOM 1212 N N . GLY A 1 156 ? 8.485 9.396 6.365 1.00 83.62 156 GLY A N 1
ATOM 1213 C CA . GLY A 1 156 ? 7.760 10.671 6.343 1.00 83.62 156 GLY A CA 1
ATOM 1214 C C . GLY A 1 156 ? 7.818 11.430 5.010 1.00 83.62 156 GLY A C 1
ATOM 1215 O O . GLY A 1 156 ? 7.334 12.557 4.944 1.00 83.62 156 GLY A O 1
ATOM 1216 N N . SER A 1 157 ? 8.387 10.846 3.951 1.00 88.94 157 SER A N 1
ATOM 1217 C CA . SER A 1 157 ? 8.316 11.414 2.600 1.00 88.94 157 SER A CA 1
ATOM 1218 C C . SER A 1 157 ? 6.907 11.316 2.003 1.00 88.94 157 SER A C 1
ATOM 1220 O O . SER A 1 157 ? 6.084 10.497 2.421 1.00 88.94 157 SER A O 1
ATOM 1222 N N . TYR A 1 158 ? 6.659 12.113 0.959 1.00 87.44 158 TYR A N 1
ATOM 1223 C CA . TYR A 1 158 ? 5.450 12.007 0.139 1.00 87.44 158 TYR A CA 1
ATOM 1224 C C . TYR A 1 158 ? 5.256 10.588 -0.418 1.00 87.44 158 TYR A C 1
ATOM 1226 O O . TYR A 1 158 ? 4.149 10.067 -0.378 1.00 87.44 158 TYR A O 1
ATOM 1234 N N . ALA A 1 159 ? 6.328 9.919 -0.857 1.00 89.12 159 ALA A N 1
ATOM 1235 C CA . ALA A 1 159 ? 6.233 8.560 -1.387 1.00 89.12 159 ALA A CA 1
ATOM 1236 C C . ALA A 1 159 ? 5.714 7.562 -0.341 1.00 89.12 159 ALA A C 1
ATOM 1238 O O . ALA A 1 159 ? 4.829 6.769 -0.642 1.00 89.12 159 ALA A O 1
ATOM 1239 N N . MET A 1 160 ? 6.193 7.637 0.907 1.00 91.25 160 MET A N 1
ATOM 1240 C CA . MET A 1 160 ? 5.679 6.779 1.985 1.00 91.25 160 MET A CA 1
ATOM 1241 C C . MET A 1 160 ? 4.212 7.077 2.310 1.00 91.25 160 MET A C 1
ATOM 1243 O O . MET A 1 160 ? 3.449 6.154 2.606 1.00 91.25 160 MET A O 1
ATOM 1247 N N . ALA A 1 161 ? 3.801 8.347 2.237 1.00 91.38 161 ALA A N 1
ATOM 1248 C CA . ALA A 1 161 ? 2.403 8.734 2.389 1.00 91.38 161 ALA A CA 1
ATOM 1249 C C . ALA A 1 161 ? 1.533 8.190 1.248 1.00 91.38 161 ALA A C 1
ATOM 1251 O O . ALA A 1 161 ? 0.481 7.622 1.527 1.00 91.38 161 ALA A O 1
ATOM 1252 N N . ALA A 1 162 ? 1.998 8.282 0.001 1.00 90.06 162 ALA A N 1
ATOM 1253 C CA . ALA A 1 162 ? 1.322 7.741 -1.173 1.00 90.06 162 ALA A CA 1
ATOM 1254 C C . ALA A 1 162 ? 1.197 6.212 -1.102 1.00 90.06 162 ALA A C 1
ATOM 1256 O O . ALA A 1 162 ? 0.099 5.685 -1.211 1.00 90.06 162 ALA A O 1
ATOM 1257 N N . TRP A 1 163 ? 2.273 5.477 -0.802 1.00 93.19 163 TRP A N 1
ATOM 1258 C CA . TRP A 1 163 ? 2.208 4.015 -0.646 1.00 93.19 163 TRP A CA 1
ATOM 1259 C C . TRP A 1 163 ? 1.230 3.606 0.459 1.00 93.19 163 TRP A C 1
ATOM 1261 O O . TRP A 1 163 ? 0.480 2.642 0.319 1.00 93.19 163 TRP A O 1
ATOM 1271 N N . THR A 1 164 ? 1.215 4.362 1.560 1.00 94.88 164 THR A N 1
ATOM 1272 C CA . THR A 1 164 ? 0.265 4.151 2.657 1.00 94.88 164 THR A CA 1
ATOM 1273 C C . THR A 1 164 ? -1.170 4.447 2.219 1.00 94.88 164 THR A C 1
ATOM 1275 O O . THR A 1 164 ? -2.073 3.689 2.558 1.00 94.88 164 THR A O 1
ATOM 1278 N N . HIS A 1 165 ? -1.386 5.511 1.447 1.00 93.75 165 HIS A N 1
ATOM 1279 C CA . HIS A 1 165 ? -2.685 5.857 0.880 1.00 93.75 165 HIS A CA 1
ATOM 1280 C C . HIS A 1 165 ? -3.226 4.739 -0.020 1.00 93.75 165 HIS A C 1
ATOM 1282 O O . HIS A 1 165 ? -4.328 4.242 0.211 1.00 93.75 165 HIS A O 1
ATOM 1288 N N . GLU A 1 166 ? -2.424 4.267 -0.977 1.00 91.62 166 GLU A N 1
ATOM 1289 C CA . GLU A 1 166 ? -2.859 3.225 -1.913 1.00 91.62 166 GLU A CA 1
ATOM 1290 C C . GLU A 1 166 ? -3.105 1.876 -1.218 1.00 91.62 166 GLU A C 1
ATOM 1292 O O . GLU A 1 166 ? -4.055 1.147 -1.517 1.00 91.62 166 GLU A O 1
ATOM 1297 N N . MET A 1 167 ? -2.283 1.545 -0.223 1.00 92.88 167 MET A N 1
ATOM 1298 C CA . MET A 1 167 ? -2.514 0.380 0.628 1.00 92.88 167 MET A CA 1
ATOM 1299 C C . MET A 1 167 ? -3.820 0.507 1.426 1.00 92.88 167 MET A C 1
ATOM 1301 O O . MET A 1 167 ? -4.547 -0.479 1.578 1.00 92.88 167 MET A O 1
ATOM 1305 N N . LEU A 1 168 ? -4.172 1.708 1.893 1.00 93.00 168 LEU A N 1
ATOM 1306 C CA . LEU A 1 168 ? -5.422 1.921 2.614 1.00 93.00 168 LEU A CA 1
ATOM 1307 C C . LEU A 1 168 ? -6.652 1.703 1.741 1.00 93.00 168 LEU A C 1
ATOM 1309 O O . LEU A 1 168 ? -7.655 1.243 2.280 1.00 93.00 168 LEU A O 1
ATOM 1313 N N . HIS A 1 169 ? -6.606 1.955 0.435 1.00 89.75 169 HIS A N 1
ATOM 1314 C CA . HIS A 1 169 ? -7.721 1.592 -0.443 1.00 89.75 169 HIS A CA 1
ATOM 1315 C C . HIS A 1 169 ? -7.971 0.083 -0.443 1.00 89.75 169 HIS A C 1
ATOM 1317 O O . HIS A 1 169 ? -9.103 -0.369 -0.265 1.00 89.75 169 HIS A O 1
ATOM 1323 N N . THR A 1 170 ? -6.899 -0.710 -0.528 1.00 88.50 170 THR A N 1
ATOM 1324 C CA . THR A 1 170 ? -6.979 -2.174 -0.420 1.00 88.50 170 THR A CA 1
ATOM 1325 C C . THR A 1 170 ? -7.623 -2.609 0.899 1.00 88.50 170 THR A C 1
ATOM 1327 O O . THR A 1 170 ? -8.476 -3.502 0.917 1.00 88.50 170 THR A O 1
ATOM 1330 N N . MET A 1 171 ? -7.224 -1.983 2.010 1.00 89.50 171 MET A N 1
ATOM 1331 C CA . MET A 1 171 ? -7.774 -2.295 3.330 1.00 89.50 171 MET A CA 1
ATOM 1332 C C . MET A 1 171 ? -9.220 -1.834 3.487 1.00 89.50 171 MET A C 1
ATOM 1334 O O . MET A 1 171 ? -10.034 -2.558 4.052 1.00 89.50 171 MET A O 1
ATOM 1338 N N . SER A 1 172 ? -9.543 -0.640 3.004 1.00 88.62 172 SER A N 1
ATOM 1339 C CA . SER A 1 172 ? -10.869 -0.035 3.140 1.00 88.62 172 SER A CA 1
ATOM 1340 C C . SER A 1 172 ? -11.905 -0.809 2.344 1.00 88.62 172 SER A C 1
ATOM 1342 O O . SER A 1 172 ? -12.994 -1.049 2.851 1.00 88.62 172 SER A O 1
ATOM 1344 N N . TRP A 1 173 ? -11.538 -1.300 1.162 1.00 86.38 173 TRP A N 1
ATOM 1345 C CA . TRP A 1 173 ? -12.388 -2.209 0.408 1.00 86.38 173 TRP A CA 1
ATOM 1346 C C . TRP A 1 173 ? -12.621 -3.516 1.180 1.00 86.38 173 TRP A C 1
ATOM 1348 O O . TRP A 1 173 ? -13.755 -3.871 1.484 1.00 86.38 173 TRP A O 1
ATOM 1358 N N . TYR A 1 174 ? -11.553 -4.203 1.605 1.00 88.94 174 TYR A N 1
ATOM 1359 C CA . TYR A 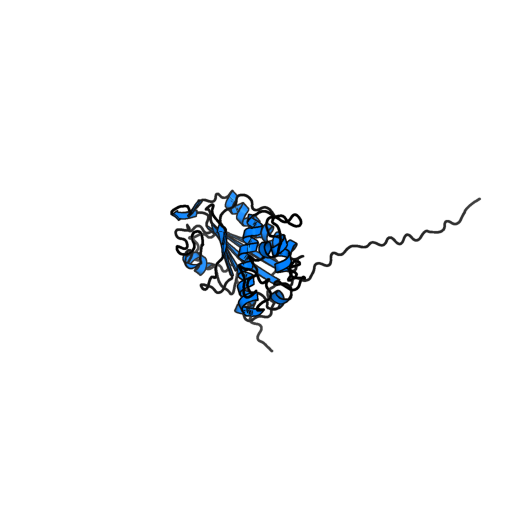1 174 ? -11.700 -5.507 2.266 1.00 88.94 174 TYR A CA 1
ATOM 1360 C C . TYR A 1 174 ? -12.443 -5.414 3.606 1.00 88.94 174 TYR A C 1
ATOM 1362 O O . TYR A 1 174 ? -13.340 -6.199 3.896 1.00 88.94 174 TYR A O 1
ATOM 1370 N N . PHE A 1 175 ? -12.085 -4.451 4.453 1.00 89.88 175 PHE A N 1
ATOM 1371 C CA . PHE A 1 175 ? -12.695 -4.323 5.770 1.00 89.88 175 PHE A CA 1
ATOM 1372 C C . PHE A 1 175 ? -13.964 -3.480 5.739 1.00 89.88 175 PHE A C 1
ATOM 1374 O O . PHE A 1 175 ? -14.970 -3.899 6.298 1.00 89.88 175 PHE A O 1
ATOM 1381 N N . GLY A 1 176 ? -13.938 -2.299 5.129 1.00 82.50 176 GLY A N 1
ATOM 1382 C CA . GLY A 1 176 ? -15.067 -1.370 5.108 1.00 82.50 176 GLY A CA 1
ATOM 1383 C C . GLY A 1 176 ? -16.233 -1.882 4.268 1.00 82.50 176 GLY A C 1
ATOM 1384 O O . GLY A 1 176 ? -17.354 -1.965 4.775 1.00 82.50 176 GLY A O 1
ATOM 1385 N N . ASP A 1 177 ? -15.981 -2.280 3.019 1.00 79.94 177 ASP A N 1
ATOM 1386 C CA . ASP A 1 177 ? -17.060 -2.690 2.113 1.00 79.94 177 ASP A CA 1
ATOM 1387 C C . ASP A 1 177 ? -17.589 -4.097 2.403 1.00 79.94 177 ASP A C 1
ATOM 1389 O O . ASP A 1 177 ? -18.803 -4.308 2.330 1.00 79.94 177 ASP A O 1
ATOM 1393 N N . GLU A 1 178 ? -16.722 -5.043 2.780 1.00 81.81 178 GLU A N 1
ATOM 1394 C CA . GLU A 1 178 ? -17.114 -6.458 2.882 1.00 81.81 178 GLU A CA 1
ATOM 1395 C C . GLU A 1 178 ? -17.365 -6.967 4.311 1.00 81.81 178 GLU A C 1
ATOM 1397 O O . GLU A 1 178 ? -18.051 -7.979 4.483 1.00 81.81 178 GLU A O 1
ATOM 1402 N N . ARG A 1 179 ? -16.814 -6.321 5.352 1.00 83.75 179 ARG A N 1
ATOM 1403 C CA . ARG A 1 179 ? -16.785 -6.899 6.718 1.00 83.75 179 ARG A CA 1
ATOM 1404 C C . ARG A 1 179 ? -17.419 -6.022 7.796 1.00 83.75 179 ARG A C 1
ATOM 1406 O O . ARG A 1 179 ? -18.218 -6.509 8.592 1.00 83.75 179 ARG A O 1
ATOM 1413 N N . LEU A 1 180 ? -17.042 -4.751 7.854 1.00 85.12 180 LEU A N 1
ATOM 1414 C CA . LEU A 1 180 ? -17.363 -3.821 8.937 1.00 85.12 180 LEU A CA 1
ATOM 1415 C C . LEU A 1 180 ? -18.542 -2.900 8.616 1.00 85.12 180 LEU A C 1
ATOM 1417 O O . LEU A 1 180 ? -19.231 -2.447 9.531 1.00 85.12 180 LEU A O 1
ATOM 1421 N N . GLY A 1 181 ? -18.772 -2.594 7.339 1.00 84.12 181 GLY A N 1
ATOM 1422 C CA . GLY A 1 181 ? -19.742 -1.586 6.929 1.00 84.12 181 GLY A CA 1
ATOM 1423 C C . GLY A 1 181 ? -19.235 -0.156 7.187 1.00 84.12 181 GLY A C 1
ATOM 1424 O O . GLY A 1 181 ? -18.052 0.122 6.994 1.00 84.12 181 GLY A O 1
ATOM 1425 N N . PRO A 1 182 ? -20.103 0.793 7.596 1.00 85.69 182 PRO A N 1
ATOM 1426 C CA . PRO A 1 182 ? -19.812 2.226 7.548 1.00 85.69 182 PRO A CA 1
ATOM 1427 C C . PRO A 1 182 ? -18.915 2.721 8.704 1.00 85.69 182 PRO A C 1
ATOM 1429 O O . PRO A 1 182 ? -19.310 3.558 9.529 1.00 85.69 182 PRO A O 1
ATOM 1432 N N . VAL A 1 183 ? -17.696 2.195 8.798 1.00 84.81 183 VAL A N 1
ATOM 1433 C CA . VAL A 1 183 ? -16.707 2.536 9.833 1.00 84.81 183 VAL A CA 1
ATOM 1434 C C . VAL A 1 183 ? -15.803 3.702 9.452 1.00 84.81 183 VAL A C 1
ATOM 1436 O O . VAL A 1 183 ? -15.125 4.251 10.314 1.00 84.81 183 VAL A O 1
ATOM 1439 N N . ALA A 1 184 ? -15.825 4.153 8.203 1.00 88.12 184 ALA A N 1
ATOM 1440 C CA . ALA A 1 184 ? -15.078 5.315 7.754 1.00 88.12 184 ALA A CA 1
ATOM 1441 C C . ALA A 1 184 ? -15.823 6.645 8.002 1.00 88.12 184 ALA A C 1
ATOM 1443 O O . ALA A 1 184 ? -17.045 6.667 8.236 1.00 88.12 184 ALA A O 1
ATOM 1444 N N . PRO A 1 185 ? -15.096 7.780 8.009 1.00 87.19 185 PRO A N 1
ATOM 1445 C CA . PRO A 1 185 ? -15.708 9.104 7.965 1.00 87.19 185 PRO A CA 1
ATOM 1446 C C . PRO A 1 185 ? -16.620 9.256 6.742 1.00 87.19 185 PRO A C 1
ATOM 1448 O O . PRO A 1 185 ? -16.319 8.734 5.675 1.00 87.19 185 PRO A O 1
ATOM 1451 N N . VAL A 1 186 ? -17.726 9.989 6.901 1.00 89.06 186 VAL A N 1
ATOM 1452 C CA . VAL A 1 186 ? -18.577 10.380 5.770 1.00 89.06 186 VAL A CA 1
ATOM 1453 C C . VAL A 1 186 ? -18.094 11.734 5.270 1.00 89.06 186 VAL A C 1
ATOM 1455 O O . VAL A 1 186 ? -18.076 12.702 6.031 1.00 89.06 186 VAL A O 1
ATOM 1458 N N . CYS A 1 187 ? -17.704 11.796 4.004 1.00 88.81 187 CYS A N 1
ATOM 1459 C CA . CYS A 1 187 ? -17.244 13.008 3.336 1.00 88.81 187 CYS A CA 1
ATOM 1460 C C . CYS A 1 187 ? -17.788 13.062 1.899 1.00 88.81 187 CYS A C 1
ATOM 1462 O O . CYS A 1 187 ? -18.563 12.199 1.483 1.00 88.81 187 CYS A O 1
ATOM 1464 N N . LYS A 1 188 ? -17.427 14.092 1.126 1.00 86.75 188 LYS A N 1
ATOM 1465 C CA . LYS A 1 188 ? -17.906 14.240 -0.259 1.00 86.75 188 LYS A CA 1
ATOM 1466 C C . LYS A 1 188 ? -17.450 13.064 -1.135 1.00 86.75 188 LYS A C 1
ATOM 1468 O O . LYS A 1 188 ? -18.195 12.641 -2.020 1.00 86.75 188 LYS A O 1
ATOM 1473 N N . GLU A 1 189 ? -16.266 12.550 -0.842 1.00 81.38 189 GLU A N 1
ATOM 1474 C CA . GLU A 1 189 ? -15.573 11.459 -1.517 1.00 81.38 189 GLU A CA 1
ATOM 1475 C C . GLU A 1 189 ? -16.070 10.085 -1.031 1.00 81.38 189 GLU A C 1
ATOM 1477 O O . GLU A 1 189 ? -16.033 9.120 -1.783 1.00 81.38 189 GLU A O 1
ATOM 1482 N N . SER A 1 190 ? -16.633 10.011 0.182 1.00 82.94 190 SER A N 1
ATOM 1483 C CA . SER A 1 190 ? -17.204 8.792 0.766 1.00 82.94 190 SER A CA 1
ATOM 1484 C C . SER A 1 190 ? -18.552 9.051 1.414 1.00 82.94 190 SER A C 1
ATOM 1486 O O . SER A 1 190 ? -18.674 9.342 2.606 1.00 82.94 190 SER A O 1
ATOM 1488 N N . LYS A 1 191 ? -19.604 8.948 0.605 1.00 85.38 191 LYS A N 1
ATOM 1489 C CA . LYS A 1 191 ? -20.973 9.245 1.050 1.00 85.38 191 LYS A CA 1
ATOM 1490 C C . LYS A 1 191 ? -21.551 8.156 1.949 1.00 85.38 191 LYS A C 1
ATOM 1492 O O . LYS A 1 191 ? -22.391 8.446 2.796 1.00 85.38 191 LYS A O 1
ATOM 1497 N N . GLU A 1 192 ? -21.100 6.919 1.768 1.00 84.50 192 GLU A N 1
ATOM 1498 C CA . GLU A 1 192 ? -21.580 5.758 2.523 1.00 84.50 192 GLU A CA 1
ATOM 1499 C C . GLU A 1 192 ? -20.728 5.462 3.762 1.00 84.50 192 GLU A C 1
ATOM 1501 O O . GLU A 1 192 ? -21.125 4.655 4.601 1.00 84.50 192 GLU A O 1
ATOM 1506 N N . GLY A 1 193 ? -19.572 6.123 3.903 1.00 84.62 193 GLY A N 1
ATOM 1507 C CA . GLY A 1 193 ? -18.683 5.959 5.047 1.00 84.62 193 GLY A CA 1
ATOM 1508 C C . GLY A 1 193 ? -18.062 4.569 5.140 1.00 84.62 193 GLY A C 1
ATOM 1509 O O . GLY A 1 193 ? -17.797 4.117 6.251 1.00 84.62 193 GLY A O 1
ATOM 1510 N N . ARG A 1 194 ? -17.847 3.885 4.010 1.00 84.56 194 ARG A N 1
ATOM 1511 C CA . ARG A 1 194 ? -17.179 2.573 3.954 1.00 84.56 194 ARG A CA 1
ATOM 1512 C C . ARG A 1 194 ? -15.702 2.692 3.574 1.00 84.56 194 ARG A C 1
ATOM 1514 O O . ARG A 1 194 ? -14.860 2.164 4.292 1.00 84.56 194 ARG A O 1
ATOM 1521 N N . ASP A 1 195 ? -15.389 3.497 2.558 1.00 85.38 195 ASP A N 1
ATOM 1522 C CA . ASP A 1 195 ? -14.016 3.880 2.205 1.00 85.38 195 ASP A CA 1
ATOM 1523 C C . ASP A 1 195 ? -13.670 5.260 2.779 1.00 85.38 195 ASP A C 1
ATOM 1525 O O . ASP A 1 195 ? -14.328 6.236 2.460 1.00 85.38 195 ASP A O 1
ATOM 1529 N N . GLY A 1 196 ? -12.678 5.374 3.660 1.00 85.38 196 GLY A N 1
ATOM 1530 C CA . GLY A 1 196 ? -12.303 6.653 4.277 1.00 85.38 196 GLY A CA 1
ATOM 1531 C C . GLY A 1 196 ? -11.090 7.327 3.663 1.00 85.38 196 GLY A C 1
ATOM 1532 O O . GLY A 1 196 ? -10.750 8.430 4.084 1.00 85.38 196 GLY A O 1
ATOM 1533 N N . THR A 1 197 ? -10.405 6.677 2.735 1.00 89.56 197 THR A N 1
ATOM 1534 C CA . THR A 1 197 ? -9.056 7.040 2.265 1.00 89.56 197 THR A CA 1
ATOM 1535 C C . THR A 1 197 ? -8.889 8.515 1.902 1.00 89.56 197 THR A C 1
ATOM 1537 O O . THR A 1 197 ? -7.919 9.142 2.329 1.00 89.56 197 THR A O 1
ATOM 1540 N N . HIS A 1 198 ? -9.869 9.105 1.217 1.00 90.50 198 HIS A N 1
ATOM 1541 C CA . HIS A 1 198 ? -9.826 10.499 0.759 1.00 90.50 198 HIS A CA 1
ATOM 1542 C C . HIS A 1 198 ? -10.452 11.529 1.716 1.00 90.50 198 HIS A C 1
ATOM 1544 O O . HIS A 1 198 ? -10.446 12.723 1.427 1.00 90.50 198 HIS A O 1
ATOM 1550 N N . CYS A 1 199 ? -10.997 11.122 2.865 1.00 92.50 199 CYS A N 1
ATOM 1551 C CA . CYS A 1 199 ? -11.751 12.048 3.719 1.00 92.50 199 CYS A CA 1
ATOM 1552 C C . CYS A 1 199 ? -10.893 12.982 4.586 1.00 92.50 199 CYS A C 1
ATOM 1554 O O . CYS A 1 199 ? -11.451 13.892 5.201 1.00 92.50 199 CYS A O 1
ATOM 1556 N N . GLY A 1 200 ? -9.575 12.765 4.683 1.00 94.00 200 GLY A N 1
ATOM 1557 C CA . GLY A 1 200 ? -8.702 13.429 5.661 1.00 94.00 200 GLY A CA 1
ATOM 1558 C C . GLY A 1 200 ? -8.804 14.958 5.656 1.00 94.00 200 GLY A C 1
ATOM 1559 O O . GLY A 1 200 ? -9.114 15.564 6.685 1.00 94.00 200 GLY A O 1
ATOM 1560 N N . GLU A 1 201 ? -8.609 15.591 4.500 1.00 94.00 201 GLU A N 1
ATOM 1561 C CA . GLU A 1 201 ? -8.701 17.053 4.381 1.00 94.00 201 GLU A CA 1
ATOM 1562 C C . GLU A 1 201 ? -10.129 17.563 4.593 1.00 94.00 201 GLU A C 1
ATOM 1564 O O . GLU A 1 201 ? -10.336 18.556 5.293 1.00 94.00 201 GLU A O 1
ATOM 1569 N N . ALA A 1 202 ? -11.129 16.852 4.060 1.00 93.00 202 ALA A N 1
ATOM 1570 C CA . ALA A 1 202 ? -12.539 17.231 4.169 1.00 93.00 202 ALA A CA 1
ATOM 1571 C C . ALA A 1 202 ? -13.023 17.310 5.628 1.00 93.00 202 ALA A C 1
ATOM 1573 O O . ALA A 1 202 ? -13.904 18.108 5.950 1.00 93.00 202 ALA A O 1
ATOM 1574 N N . ILE A 1 203 ? -12.431 16.509 6.518 1.00 92.44 203 ILE A N 1
ATOM 1575 C CA . ILE A 1 203 ? -12.724 16.519 7.958 1.00 92.44 203 ILE A CA 1
ATOM 1576 C C . ILE A 1 203 ? -11.696 17.323 8.774 1.00 92.44 203 ILE A C 1
ATOM 1578 O O . ILE A 1 203 ? -11.747 17.327 10.005 1.00 92.44 203 ILE A O 1
ATOM 1582 N N . GLY A 1 204 ? -10.781 18.037 8.112 1.00 93.75 204 GLY A N 1
ATOM 1583 C CA . GLY A 1 204 ? -9.917 19.044 8.727 1.00 93.75 204 GLY A CA 1
ATOM 1584 C C . GLY A 1 204 ? -8.547 18.562 9.206 1.00 93.75 204 GLY A C 1
ATOM 1585 O O . GLY A 1 204 ? -7.966 19.214 10.077 1.00 93.75 204 GLY A O 1
ATOM 1586 N N . TYR A 1 205 ? -8.026 17.447 8.687 1.00 95.38 205 TYR A N 1
ATOM 1587 C CA . TYR A 1 205 ? -6.588 17.164 8.784 1.00 95.38 205 TYR A CA 1
ATOM 1588 C C . TYR A 1 205 ? -5.807 18.062 7.824 1.00 95.38 205 TYR A C 1
ATOM 1590 O O . TYR A 1 205 ? -6.321 18.473 6.785 1.00 95.38 205 TYR A O 1
ATOM 1598 N N . LYS A 1 206 ? -4.561 18.367 8.180 1.00 95.19 206 LYS A N 1
ATOM 1599 C CA . LYS A 1 206 ? -3.637 19.134 7.342 1.00 95.19 206 LYS A CA 1
ATOM 1600 C C . LYS A 1 206 ? -2.453 18.275 6.924 1.00 95.19 206 LYS A C 1
ATOM 1602 O O . LYS A 1 206 ? -1.992 17.431 7.691 1.00 95.19 206 LYS A O 1
ATOM 1607 N N . MET A 1 207 ? -1.912 18.560 5.744 1.00 92.81 207 MET A N 1
ATOM 1608 C CA . MET A 1 207 ? -0.619 18.019 5.335 1.00 92.81 207 MET A CA 1
ATOM 1609 C C . MET A 1 207 ? 0.475 18.448 6.324 1.00 92.81 207 MET A C 1
ATOM 1611 O O . MET A 1 207 ? 0.534 19.622 6.702 1.00 92.81 207 MET A O 1
ATOM 1615 N N . GLY A 1 208 ? 1.343 17.526 6.745 1.00 91.44 208 GLY A N 1
ATOM 1616 C CA . GLY A 1 208 ? 2.425 17.843 7.686 1.00 91.44 208 GLY A CA 1
ATOM 1617 C C . GLY A 1 208 ? 2.000 17.876 9.162 1.00 91.44 208 GLY A C 1
ATOM 1618 O O . GLY A 1 208 ? 2.798 18.260 10.023 1.00 91.44 208 GLY A O 1
ATOM 1619 N N . GLU A 1 209 ? 0.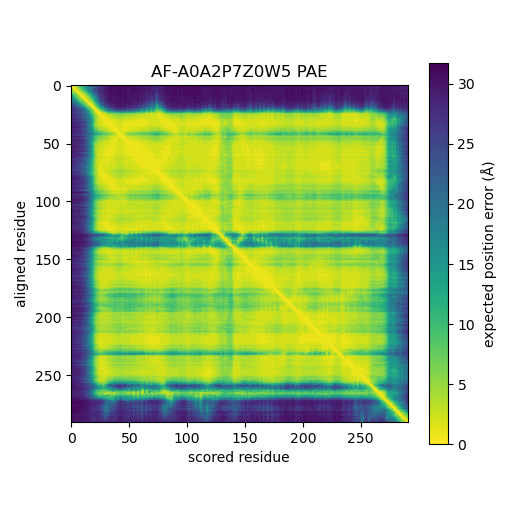742 17.552 9.478 1.00 93.88 209 GLU A N 1
ATOM 1620 C CA . GLU A 1 209 ? 0.224 17.604 10.848 1.00 93.88 209 GLU A CA 1
ATOM 1621 C C . GLU A 1 209 ? 0.975 16.622 11.764 1.00 93.88 209 GLU A C 1
ATOM 1623 O O . GLU A 1 209 ? 1.384 15.539 11.355 1.00 93.88 209 GLU A O 1
ATOM 1628 N N . ASP A 1 210 ? 1.198 17.016 13.020 1.00 92.06 210 ASP A N 1
ATOM 1629 C CA . ASP A 1 210 ? 1.998 16.268 14.004 1.00 92.06 210 ASP A CA 1
ATOM 1630 C C . ASP A 1 210 ? 3.450 15.969 13.560 1.00 92.06 210 ASP A C 1
ATOM 1632 O O . ASP A 1 210 ? 4.092 15.071 14.102 1.00 92.06 210 ASP A O 1
ATOM 1636 N N . GLY A 1 211 ? 3.983 16.717 12.584 1.00 89.25 211 GLY A N 1
ATOM 1637 C CA . GLY A 1 211 ? 5.316 16.478 12.021 1.00 89.25 211 GLY A CA 1
ATOM 1638 C C . GLY A 1 211 ? 5.388 15.257 11.097 1.00 89.25 211 GLY A C 1
ATOM 1639 O O . GLY A 1 211 ? 6.484 14.841 10.729 1.00 89.25 211 GLY A O 1
ATOM 1640 N N . LEU A 1 212 ? 4.240 14.683 10.724 1.00 90.69 212 LEU A N 1
ATOM 1641 C CA . LEU A 1 212 ? 4.135 13.571 9.786 1.00 90.69 212 LEU A CA 1
ATOM 1642 C C . LEU A 1 212 ? 3.881 14.114 8.379 1.00 90.69 212 LEU A C 1
ATOM 1644 O O . LEU A 1 212 ? 2.990 14.936 8.195 1.00 90.69 212 LEU A O 1
ATOM 1648 N N . GLY A 1 213 ? 4.652 13.660 7.389 1.00 88.12 213 GLY A N 1
ATOM 1649 C CA . GLY A 1 213 ? 4.520 14.134 6.010 1.00 88.12 213 GLY A CA 1
ATOM 1650 C C . GLY A 1 213 ? 3.134 13.883 5.415 1.00 88.12 213 GLY A C 1
ATOM 1651 O O . GLY A 1 213 ? 2.515 12.852 5.679 1.00 88.12 213 GLY A O 1
ATOM 1652 N N . ASP A 1 214 ? 2.666 14.826 4.592 1.00 91.88 214 ASP A N 1
ATOM 1653 C CA . ASP A 1 214 ? 1.359 14.748 3.924 1.00 91.88 214 ASP A CA 1
ATOM 1654 C C . ASP A 1 214 ? 0.231 14.402 4.932 1.00 91.88 214 ASP A C 1
ATOM 1656 O O . ASP A 1 214 ? 0.234 14.903 6.059 1.00 91.88 214 ASP A O 1
ATOM 1660 N N . LEU A 1 215 ? -0.728 13.554 4.563 1.00 94.00 215 LEU A N 1
ATOM 1661 C CA . LEU A 1 215 ? -1.841 13.102 5.395 1.00 94.00 215 LEU A CA 1
ATOM 1662 C C . LEU A 1 215 ? -1.515 11.884 6.276 1.00 94.00 215 LEU A C 1
ATOM 1664 O O . LEU A 1 215 ? -2.431 11.228 6.776 1.00 94.00 215 LEU A O 1
ATOM 1668 N N . LEU A 1 216 ? -0.241 11.583 6.552 1.00 95.19 216 LEU A N 1
ATOM 1669 C CA . LEU A 1 216 ? 0.125 10.452 7.420 1.00 95.19 216 LEU A CA 1
ATOM 1670 C C . LEU A 1 216 ? -0.496 10.543 8.824 1.00 95.19 216 LEU A C 1
ATOM 1672 O O . LEU A 1 216 ? -0.808 9.512 9.415 1.00 95.19 216 LEU A O 1
ATOM 1676 N N . ALA A 1 217 ? -0.753 11.747 9.349 1.00 95.44 217 ALA A N 1
ATOM 1677 C CA . ALA A 1 217 ? -1.492 11.916 10.604 1.00 95.44 217 ALA A CA 1
ATOM 1678 C C . ALA A 1 217 ? -2.946 11.418 10.515 1.00 95.44 217 ALA A C 1
ATOM 1680 O O . ALA A 1 217 ? -3.459 10.839 11.472 1.00 95.44 217 ALA A O 1
ATOM 1681 N N . TYR A 1 218 ? -3.604 11.603 9.368 1.00 96.12 218 TYR A N 1
ATOM 1682 C CA . TYR A 1 218 ? -4.927 11.037 9.123 1.00 96.12 218 TYR A CA 1
ATOM 1683 C C . TYR A 1 218 ? -4.856 9.515 8.989 1.00 96.12 218 TYR A C 1
ATOM 1685 O O . TYR A 1 218 ? -5.617 8.809 9.648 1.00 96.12 218 TYR A O 1
ATOM 1693 N N . TYR A 1 219 ? -3.911 9.005 8.197 1.00 95.94 219 TYR A N 1
ATOM 1694 C CA . TYR A 1 219 ? -3.737 7.565 7.986 1.00 95.94 219 TYR A CA 1
ATOM 1695 C C . TYR A 1 219 ? -3.410 6.827 9.283 1.00 95.94 219 TYR A C 1
ATOM 1697 O O . TYR A 1 219 ? -3.955 5.751 9.522 1.00 95.94 219 TYR A O 1
ATOM 1705 N N . ARG A 1 220 ? -2.608 7.438 10.165 1.00 96.38 220 ARG A N 1
ATOM 1706 C CA . ARG A 1 220 ? -2.398 6.979 11.541 1.00 96.38 220 ARG A CA 1
ATOM 1707 C C . ARG A 1 220 ? -3.734 6.769 12.242 1.00 96.38 220 ARG A C 1
ATOM 1709 O O . ARG A 1 220 ? -4.043 5.661 12.666 1.00 96.38 220 ARG A O 1
ATOM 1716 N N . ASP A 1 221 ? -4.529 7.822 12.374 1.00 96.69 221 ASP A N 1
ATOM 1717 C CA . ASP A 1 221 ? -5.770 7.767 13.140 1.00 96.69 221 ASP A CA 1
ATOM 1718 C C . ASP A 1 221 ? -6.780 6.795 12.493 1.00 96.69 221 ASP A C 1
ATOM 1720 O O . ASP A 1 221 ? -7.477 6.061 13.195 1.00 96.69 221 ASP A O 1
ATOM 1724 N N . TYR A 1 222 ? -6.808 6.719 11.158 1.00 95.69 222 TYR A N 1
ATOM 1725 C CA . TYR A 1 222 ? -7.658 5.802 10.398 1.00 95.69 222 TYR A CA 1
ATOM 1726 C C . TYR A 1 222 ? -7.277 4.328 10.609 1.00 95.69 222 TYR A C 1
ATOM 1728 O O . TYR A 1 222 ? -8.148 3.525 10.949 1.00 95.69 222 TYR A O 1
ATOM 1736 N N . LEU A 1 223 ? -5.990 3.969 10.514 1.00 95.38 223 LEU A N 1
ATOM 1737 C CA . LEU A 1 223 ? -5.490 2.615 10.804 1.00 95.38 223 LEU A CA 1
ATOM 1738 C C . LEU A 1 223 ? -5.755 2.200 12.253 1.00 95.38 223 LEU A C 1
ATOM 1740 O O . LEU A 1 223 ? -6.027 1.035 12.532 1.00 95.38 223 LEU A O 1
ATOM 1744 N N . ASN A 1 224 ? -5.702 3.154 13.180 1.00 95.00 224 ASN A N 1
ATOM 1745 C CA . ASN A 1 224 ? -5.915 2.904 14.600 1.00 95.00 224 ASN A CA 1
ATOM 1746 C C . ASN A 1 224 ? -7.400 2.879 15.008 1.00 95.00 224 ASN A C 1
ATOM 1748 O O . ASN A 1 224 ? -7.696 2.476 16.132 1.00 95.00 224 ASN A O 1
ATOM 1752 N N . GLY A 1 225 ? -8.332 3.237 14.113 1.00 93.81 225 GLY A N 1
ATOM 1753 C CA . GLY A 1 225 ? -9.771 3.279 14.410 1.00 93.81 225 GLY A CA 1
ATOM 1754 C C . GLY A 1 225 ? -10.207 4.499 15.226 1.00 93.81 225 GLY A C 1
ATOM 1755 O O . GLY A 1 225 ? -11.294 4.505 15.802 1.00 93.81 225 GLY A O 1
ATOM 1756 N N . GLU A 1 226 ? -9.362 5.527 15.288 1.00 94.38 226 GLU A N 1
ATOM 1757 C CA . GLU A 1 226 ? -9.478 6.662 16.202 1.00 94.38 226 GLU A CA 1
ATOM 1758 C C . GLU A 1 226 ? -9.420 8.003 15.455 1.00 94.38 226 GLU A C 1
ATOM 1760 O O . GLU A 1 226 ? -8.761 8.941 15.897 1.00 94.38 226 GLU A O 1
ATOM 1765 N N . VAL A 1 227 ? -10.130 8.140 14.326 1.00 94.38 227 VAL A N 1
ATOM 1766 C CA . VAL A 1 227 ? -10.195 9.415 13.580 1.00 94.38 227 VAL A CA 1
ATOM 1767 C C . VAL A 1 227 ? -10.709 10.543 14.487 1.00 94.38 227 VAL A C 1
ATOM 1769 O O . VAL A 1 227 ? -11.913 10.681 14.743 1.00 94.38 227 VAL A O 1
ATOM 1772 N N . ARG A 1 228 ? -9.786 11.377 14.983 1.00 92.69 228 ARG A N 1
ATOM 1773 C CA . ARG A 1 228 ? -10.034 12.343 16.069 1.00 92.69 228 ARG A CA 1
ATOM 1774 C C . ARG A 1 228 ? -11.006 13.447 15.681 1.00 92.69 228 ARG A C 1
ATOM 1776 O O . ARG A 1 228 ? -11.812 13.883 16.500 1.00 92.69 228 ARG A O 1
ATOM 1783 N N . ARG A 1 229 ? -10.998 13.847 14.407 1.00 90.56 229 ARG A N 1
ATOM 1784 C CA . ARG A 1 229 ? -11.941 14.833 13.849 1.00 90.56 229 ARG A CA 1
ATOM 1785 C C . ARG A 1 229 ? -13.389 14.322 13.808 1.00 90.56 229 ARG A C 1
ATOM 1787 O O . ARG A 1 229 ? -14.310 15.122 13.722 1.00 90.56 229 ARG A O 1
ATOM 1794 N N . MET A 1 230 ? -13.584 13.010 13.959 1.00 88.19 230 MET A N 1
ATOM 1795 C CA . MET A 1 230 ? -14.887 12.339 14.039 1.00 88.19 230 MET A CA 1
ATOM 1796 C C . MET A 1 230 ? -15.183 11.804 15.450 1.00 88.19 230 MET A C 1
ATOM 1798 O O . MET A 1 230 ? -15.930 10.839 15.615 1.00 88.19 230 MET A O 1
ATOM 1802 N N . GLY A 1 231 ? -14.567 12.389 16.484 1.00 83.44 231 GLY A N 1
ATOM 1803 C CA . GLY A 1 231 ? -14.772 11.982 17.876 1.00 83.44 231 GLY A CA 1
ATOM 1804 C C . GLY A 1 231 ? -14.157 10.625 18.240 1.00 83.44 231 GLY A C 1
ATOM 1805 O O . GLY A 1 231 ? -14.572 10.038 19.238 1.00 83.44 231 GLY A O 1
ATOM 1806 N N . GLY A 1 232 ? -13.208 10.118 17.438 1.00 81.94 232 GLY A N 1
ATOM 1807 C CA . GLY A 1 232 ? -12.427 8.912 17.744 1.00 81.94 232 GLY A CA 1
ATOM 1808 C C . GLY A 1 232 ? -13.183 7.589 17.591 1.00 81.94 232 GLY A C 1
ATOM 1809 O O . GLY A 1 232 ? -12.852 6.623 18.263 1.00 81.94 232 GLY A O 1
ATOM 1810 N N . ARG A 1 233 ? -14.236 7.542 16.762 1.00 79.56 233 ARG A N 1
ATOM 1811 C CA . ARG A 1 233 ? -15.099 6.350 16.581 1.00 79.56 233 ARG A CA 1
ATOM 1812 C C . ARG A 1 233 ? -15.134 5.822 15.146 1.00 79.56 233 ARG A C 1
ATOM 1814 O O . ARG A 1 233 ? -16.066 5.111 14.775 1.00 79.56 233 ARG A O 1
ATOM 1821 N N . LYS A 1 234 ? -14.196 6.262 14.313 1.00 90.31 234 LYS A N 1
ATOM 1822 C CA . LYS A 1 234 ? -14.140 5.969 12.880 1.00 90.31 234 LYS A CA 1
ATOM 1823 C C . LYS A 1 234 ? -12.737 5.509 12.517 1.00 90.31 234 LYS A C 1
ATOM 1825 O O . LYS A 1 234 ? -11.773 5.973 13.117 1.00 90.31 234 LYS A O 1
ATOM 1830 N N . GLY A 1 235 ? -12.646 4.649 11.514 1.00 92.56 235 GLY A N 1
ATOM 1831 C CA . GLY A 1 235 ? -11.428 3.992 11.067 1.00 92.56 235 GLY A CA 1
ATOM 1832 C C . GLY A 1 235 ? -11.507 2.475 11.176 1.00 92.56 235 GLY A C 1
ATOM 1833 O O . GLY A 1 235 ? -12.538 1.920 11.546 1.00 92.56 235 GLY A O 1
ATOM 1834 N N . LEU A 1 236 ? -10.403 1.823 10.828 1.00 92.69 236 LEU A N 1
ATOM 1835 C CA . LEU A 1 236 ? -10.266 0.371 10.818 1.00 92.69 236 LEU A CA 1
ATOM 1836 C C . LEU A 1 236 ? -10.049 -0.159 12.243 1.00 92.69 236 LEU A C 1
ATOM 1838 O O . LEU A 1 236 ? -10.947 -0.760 12.839 1.00 92.69 236 LEU A O 1
ATOM 1842 N N . GLY A 1 237 ? -8.869 0.111 12.810 1.00 92.69 237 GLY A N 1
ATOM 1843 C CA . GLY A 1 237 ? -8.505 -0.227 14.185 1.00 92.69 237 GLY A CA 1
ATOM 1844 C C . GLY A 1 237 ? -8.690 -1.699 14.550 1.00 92.69 237 GLY A C 1
ATOM 1845 O O . GLY A 1 237 ? -8.859 -2.578 13.705 1.00 92.69 237 GLY A O 1
ATOM 1846 N N . SER A 1 238 ? -8.724 -1.966 15.855 1.00 92.19 238 SER A N 1
ATOM 1847 C CA . SER A 1 238 ? -8.883 -3.321 16.399 1.00 92.19 238 SER A CA 1
ATOM 1848 C C . SER A 1 238 ? -10.172 -4.019 15.960 1.00 92.19 238 SER A C 1
ATOM 1850 O O . SER A 1 238 ? -10.276 -5.237 16.082 1.00 92.19 238 SER A O 1
ATOM 1852 N N . GLN A 1 239 ? -11.176 -3.278 15.476 1.00 90.81 239 GLN A N 1
ATOM 1853 C CA . GLN A 1 239 ? -12.380 -3.878 14.903 1.00 90.81 239 GLN A CA 1
ATOM 1854 C C . GLN A 1 239 ? -12.067 -4.566 13.575 1.00 90.81 239 GLN A C 1
ATOM 1856 O O . GLN A 1 239 ? -12.453 -5.720 13.415 1.00 90.81 239 GLN A O 1
ATOM 1861 N N . ALA A 1 240 ? -11.324 -3.912 12.676 1.00 92.31 240 ALA A N 1
ATOM 1862 C CA . ALA A 1 240 ? -10.868 -4.506 11.420 1.00 92.31 240 ALA A CA 1
ATOM 1863 C C . ALA A 1 240 ? -9.949 -5.703 11.658 1.00 92.31 240 ALA A C 1
ATOM 1865 O O . ALA A 1 240 ? -10.186 -6.785 11.128 1.00 92.31 240 ALA A O 1
ATOM 1866 N N . TRP A 1 241 ? -8.946 -5.541 12.521 1.00 92.00 241 TRP A N 1
ATOM 1867 C CA . TRP A 1 241 ? -7.900 -6.548 12.711 1.00 92.00 241 TRP A CA 1
ATOM 1868 C C . TRP A 1 241 ? -8.427 -7.891 13.238 1.00 92.00 241 TRP A C 1
ATOM 1870 O O . TRP A 1 241 ? -7.892 -8.945 12.903 1.00 92.00 241 TRP A O 1
ATOM 1880 N N . ARG A 1 242 ? -9.557 -7.889 13.958 1.00 90.81 242 ARG A N 1
ATOM 1881 C CA . ARG A 1 242 ? -10.249 -9.113 14.406 1.00 90.81 242 ARG A CA 1
ATOM 1882 C C . ARG A 1 242 ? -10.827 -9.967 13.278 1.00 90.81 242 ARG A C 1
ATOM 1884 O O . ARG A 1 242 ? -11.079 -11.145 13.515 1.00 90.81 242 ARG A O 1
ATOM 1891 N N . PHE A 1 243 ? -11.053 -9.406 12.090 1.00 91.25 243 PHE A N 1
ATOM 1892 C CA . PHE A 1 243 ? -11.523 -10.164 10.925 1.00 91.25 243 PHE A CA 1
ATOM 1893 C C . PHE A 1 243 ? -10.399 -10.921 10.212 1.00 91.25 243 PHE A C 1
ATOM 1895 O O . PHE A 1 243 ? -10.682 -11.694 9.299 1.00 91.25 243 PHE A O 1
ATOM 1902 N N . GLY A 1 244 ? -9.149 -10.747 10.651 1.00 90.44 244 GLY A N 1
ATOM 1903 C CA . GLY A 1 244 ? -7.986 -11.346 10.008 1.00 90.44 244 GLY A CA 1
ATOM 1904 C C . GLY A 1 244 ? -7.687 -10.699 8.668 1.00 90.44 244 GLY A C 1
ATOM 1905 O O . GLY A 1 244 ? -8.335 -9.737 8.250 1.00 90.44 244 GLY A O 1
ATOM 1906 N N . THR A 1 245 ? -6.670 -11.207 7.995 1.00 91.50 245 THR A N 1
ATOM 1907 C CA . THR A 1 245 ? -6.264 -10.667 6.698 1.00 91.50 245 THR A CA 1
ATOM 1908 C C . THR A 1 245 ? -7.023 -11.311 5.538 1.00 91.50 245 THR A C 1
ATOM 1910 O O . THR A 1 245 ? -7.736 -12.304 5.712 1.00 91.50 245 THR A O 1
ATOM 1913 N N . ARG A 1 246 ? -6.877 -10.755 4.328 1.00 89.88 246 ARG A N 1
ATOM 1914 C CA . ARG A 1 246 ? -7.501 -11.319 3.123 1.00 89.88 246 ARG A CA 1
ATOM 1915 C C . ARG A 1 246 ? -7.001 -12.740 2.849 1.00 89.88 246 ARG A C 1
ATOM 1917 O O . ARG A 1 246 ? -7.803 -13.632 2.591 1.00 89.88 246 ARG A O 1
ATOM 1924 N N . ARG A 1 247 ? -5.696 -12.974 2.991 1.00 89.81 247 ARG A N 1
ATOM 1925 C CA . ARG A 1 247 ? -5.079 -14.297 2.835 1.00 89.81 247 ARG A CA 1
ATOM 1926 C C . ARG A 1 247 ? -5.591 -15.306 3.856 1.00 89.81 247 ARG A C 1
ATOM 1928 O O . ARG A 1 247 ? -5.860 -16.450 3.504 1.00 89.81 247 ARG A O 1
ATOM 1935 N N . GLU A 1 248 ? -5.745 -14.901 5.117 1.00 90.06 248 GLU A N 1
ATOM 1936 C CA . GLU A 1 248 ? -6.307 -15.774 6.156 1.00 90.06 248 GLU A CA 1
ATOM 1937 C C . GLU A 1 248 ? -7.753 -16.167 5.836 1.00 90.06 248 GLU A C 1
ATOM 1939 O O . GLU A 1 248 ? -8.117 -17.339 5.960 1.00 90.06 248 GLU A O 1
ATOM 1944 N N . ALA A 1 249 ? -8.555 -15.214 5.351 1.00 90.00 249 ALA A N 1
ATOM 1945 C CA . ALA A 1 249 ? -9.910 -15.488 4.894 1.00 90.00 249 ALA A CA 1
ATOM 1946 C C . ALA A 1 249 ? -9.940 -16.429 3.681 1.00 90.00 249 ALA A C 1
ATOM 1948 O O . ALA A 1 249 ? -10.727 -17.375 3.682 1.00 90.00 249 ALA A O 1
ATOM 1949 N N . TYR A 1 250 ? -9.065 -16.222 2.692 1.00 88.81 250 TYR A N 1
ATOM 1950 C CA . TYR A 1 250 ? -8.941 -17.101 1.526 1.00 88.81 250 TYR A CA 1
ATOM 1951 C C . TYR A 1 250 ? -8.566 -18.538 1.924 1.00 88.81 250 TYR A C 1
ATOM 1953 O O . TYR A 1 250 ? -9.138 -19.506 1.424 1.00 88.81 250 TYR A O 1
ATOM 1961 N N . LEU A 1 251 ? -7.630 -18.689 2.864 1.00 87.25 251 LEU A N 1
ATOM 1962 C CA . LEU A 1 251 ? -7.181 -19.990 3.365 1.00 87.25 251 LEU A CA 1
ATOM 1963 C C . LEU A 1 251 ? -8.183 -20.658 4.321 1.00 87.25 251 LEU A C 1
ATOM 1965 O O . LEU A 1 251 ? -7.999 -21.826 4.667 1.00 87.25 251 LEU A O 1
ATOM 1969 N N . GLY A 1 252 ? -9.229 -19.947 4.751 1.00 88.44 252 GLY A N 1
ATOM 1970 C CA . GLY A 1 252 ? -10.238 -20.468 5.672 1.00 88.44 252 GLY A CA 1
ATOM 1971 C C . GLY A 1 252 ? -9.693 -20.744 7.075 1.00 88.44 252 GLY A C 1
ATOM 1972 O O . GLY A 1 252 ? -10.141 -21.679 7.739 1.00 88.44 252 GLY A O 1
ATOM 1973 N N . ILE A 1 253 ? -8.713 -19.961 7.525 1.00 86.62 253 ILE A N 1
ATOM 1974 C CA . ILE A 1 253 ? -8.072 -20.127 8.834 1.00 86.62 253 ILE A CA 1
ATOM 1975 C C . ILE A 1 253 ? -8.427 -18.978 9.780 1.00 86.62 253 ILE A C 1
ATOM 1977 O O . ILE A 1 253 ? -8.954 -17.941 9.381 1.00 86.62 253 ILE A O 1
ATOM 1981 N N . LYS A 1 254 ? -8.138 -19.163 11.070 1.00 86.88 254 LYS A N 1
ATOM 1982 C CA . LYS A 1 254 ? -8.470 -18.172 12.093 1.00 86.88 254 LYS A CA 1
ATOM 1983 C C . LYS A 1 254 ? -7.597 -16.907 11.948 1.00 86.88 254 LYS A C 1
ATOM 1985 O O . LYS A 1 254 ? -6.391 -17.050 11.755 1.00 86.88 254 LYS A O 1
ATOM 1990 N N . PRO A 1 255 ? -8.162 -15.703 12.145 1.00 87.00 255 PRO A N 1
ATOM 1991 C CA . PRO A 1 255 ? -7.403 -14.458 12.244 1.00 87.00 255 PRO A CA 1
ATOM 1992 C C . PRO A 1 255 ? -6.194 -14.535 13.184 1.00 87.00 255 PRO A C 1
ATOM 1994 O O . PRO A 1 255 ? -6.320 -15.017 14.316 1.00 87.00 255 PRO A O 1
ATOM 1997 N N . GLY A 1 256 ? -5.046 -14.043 12.721 1.00 80.62 256 GLY A N 1
ATOM 1998 C CA . GLY A 1 256 ? -3.779 -14.043 13.456 1.00 80.62 256 GLY A CA 1
ATOM 1999 C C . GLY A 1 256 ? -3.082 -15.406 13.529 1.00 80.62 256 GLY A C 1
ATOM 2000 O O . GLY A 1 256 ? -2.156 -15.568 14.322 1.00 80.62 256 GLY A O 1
ATOM 2001 N N . SER A 1 257 ? -3.512 -16.399 12.742 1.00 77.00 257 SER A N 1
ATOM 2002 C CA . SER A 1 257 ? -2.872 -17.727 12.726 1.00 77.00 257 SER A CA 1
ATOM 2003 C C . SER A 1 257 ? -1.582 -17.740 11.913 1.00 77.00 257 SER A C 1
ATOM 2005 O O . SER A 1 257 ? -0.730 -18.596 12.138 1.00 77.00 257 SER A O 1
ATOM 2007 N N . LEU A 1 258 ? -1.421 -16.809 10.968 1.00 69.44 258 LEU A N 1
ATOM 2008 C CA . LEU A 1 258 ? -0.226 -16.717 10.129 1.00 69.44 258 LEU A CA 1
ATOM 2009 C C . LEU A 1 258 ? 0.721 -15.654 10.679 1.00 69.44 258 LEU A C 1
ATOM 2011 O O . LEU A 1 258 ? 0.871 -14.583 10.100 1.00 69.44 258 LEU A O 1
ATOM 2015 N N . MET A 1 259 ? 1.374 -15.985 11.791 1.00 63.25 259 MET A N 1
ATOM 2016 C CA . MET A 1 259 ? 2.494 -15.226 12.349 1.00 63.25 259 MET A CA 1
ATOM 2017 C C . MET A 1 259 ? 3.801 -15.925 11.946 1.00 63.25 259 MET A C 1
ATOM 2019 O O . MET A 1 259 ? 4.093 -17.000 12.468 1.00 63.25 259 MET A O 1
ATOM 2023 N N . PRO A 1 260 ? 4.592 -15.387 11.012 1.00 61.00 260 PRO A N 1
ATOM 2024 C CA . PRO A 1 260 ? 5.808 -16.032 10.548 1.00 61.00 260 PRO A CA 1
ATOM 2025 C C . PRO A 1 260 ? 7.006 -15.695 11.426 1.00 61.00 260 PRO A C 1
ATOM 2027 O O . PRO A 1 260 ? 7.003 -14.757 12.225 1.00 61.00 260 PRO A O 1
ATOM 2030 N N . ALA A 1 261 ? 8.098 -16.405 11.160 1.00 50.69 261 ALA A N 1
ATOM 2031 C CA . ALA A 1 261 ? 9.440 -16.027 11.570 1.00 50.69 261 ALA A CA 1
ATOM 2032 C C . ALA A 1 261 ? 9.968 -14.833 10.735 1.00 50.69 261 ALA A C 1
ATOM 2034 O O . ALA A 1 261 ? 10.901 -14.987 9.964 1.00 50.69 261 ALA A O 1
ATOM 2035 N N . GLY A 1 262 ? 9.356 -13.646 10.842 1.00 52.88 262 GLY A N 1
ATOM 2036 C CA . GLY A 1 262 ? 9.971 -12.352 10.479 1.00 52.88 262 GLY A CA 1
ATOM 2037 C C . GLY A 1 262 ? 10.677 -12.228 9.114 1.00 52.88 262 GLY A C 1
ATOM 2038 O O . GLY A 1 262 ? 11.750 -11.629 9.045 1.00 52.88 262 GLY A O 1
ATOM 2039 N N . LEU A 1 263 ? 10.118 -12.779 8.036 1.00 59.56 263 LEU A N 1
ATOM 2040 C CA . LEU A 1 263 ? 10.785 -12.815 6.731 1.00 59.56 263 LEU A CA 1
ATOM 2041 C C . LEU A 1 263 ? 10.736 -11.452 6.014 1.00 59.56 263 LEU A C 1
ATOM 2043 O O . LEU A 1 263 ? 9.676 -10.874 5.806 1.00 59.56 263 LEU A O 1
ATOM 2047 N N . ARG A 1 264 ? 11.905 -10.939 5.623 1.00 75.25 264 ARG A N 1
ATOM 2048 C CA . ARG A 1 264 ? 12.079 -9.806 4.699 1.00 75.25 264 ARG A CA 1
ATOM 2049 C C . ARG A 1 264 ? 13.047 -10.270 3.618 1.00 75.25 264 ARG A C 1
ATOM 2051 O O . ARG A 1 264 ? 14.173 -10.647 3.946 1.00 75.25 264 ARG A O 1
ATOM 2058 N N . LYS A 1 265 ? 12.615 -10.314 2.356 1.00 83.12 265 LYS A N 1
ATOM 2059 C CA . LYS A 1 265 ? 13.380 -10.978 1.285 1.00 83.12 265 LYS A CA 1
ATOM 2060 C C . LYS A 1 265 ? 13.325 -10.204 -0.028 1.00 83.12 265 LYS A C 1
ATOM 2062 O O . LYS A 1 265 ? 12.281 -9.694 -0.420 1.00 83.12 265 LYS A O 1
ATOM 2067 N N . ARG A 1 266 ? 14.454 -10.172 -0.735 1.00 82.12 266 ARG A N 1
ATOM 2068 C CA . ARG A 1 266 ? 14.536 -9.747 -2.134 1.00 82.12 266 ARG A CA 1
ATOM 2069 C C . ARG A 1 266 ? 14.889 -10.940 -3.008 1.00 82.12 266 ARG A C 1
ATOM 2071 O O . ARG A 1 266 ? 15.791 -11.702 -2.665 1.00 82.12 266 ARG A O 1
ATOM 2078 N N . GLU A 1 267 ? 14.239 -11.031 -4.158 1.00 84.25 267 GLU A N 1
ATOM 2079 C CA . GLU A 1 267 ? 14.542 -11.980 -5.221 1.00 84.25 267 GLU A CA 1
ATOM 2080 C C . GLU A 1 267 ? 14.745 -11.236 -6.547 1.00 84.25 267 GLU A C 1
ATOM 2082 O O . GLU A 1 267 ? 14.076 -10.243 -6.850 1.00 84.25 267 GLU A O 1
ATOM 2087 N N . VAL A 1 268 ? 15.703 -11.713 -7.339 1.00 72.38 268 VAL A N 1
ATOM 2088 C CA . VAL A 1 268 ? 15.851 -11.315 -8.740 1.00 72.38 268 VAL A CA 1
ATOM 2089 C C . VAL A 1 268 ? 15.386 -12.493 -9.562 1.00 72.38 268 VAL A C 1
ATOM 2091 O O . VAL A 1 268 ? 15.861 -13.611 -9.372 1.00 72.38 268 VAL A O 1
ATOM 2094 N N . TRP A 1 269 ? 14.433 -12.244 -10.443 1.00 75.12 269 TRP A N 1
ATOM 2095 C CA . TRP A 1 269 ? 13.910 -13.286 -11.297 1.00 75.12 269 TRP A CA 1
ATOM 2096 C C . TRP A 1 269 ? 14.752 -13.396 -12.570 1.00 75.12 269 TRP A C 1
ATOM 2098 O O . TRP A 1 269 ? 14.911 -12.419 -13.299 1.00 75.12 269 TRP A O 1
ATOM 2108 N N . ASP A 1 270 ? 15.281 -14.592 -12.825 1.00 66.62 270 ASP A N 1
ATOM 2109 C CA . ASP A 1 270 ? 15.928 -14.955 -14.085 1.00 66.62 270 ASP A CA 1
ATOM 2110 C C . ASP A 1 270 ? 14.928 -15.691 -14.996 1.00 66.62 270 ASP A C 1
ATOM 2112 O O . ASP A 1 270 ? 14.223 -16.610 -14.567 1.00 66.62 270 ASP A O 1
ATOM 2116 N N . GLU A 1 271 ? 14.851 -15.293 -16.266 1.00 61.25 271 GLU A N 1
ATOM 2117 C CA . GLU A 1 271 ? 14.006 -15.965 -17.258 1.00 61.25 271 GLU A CA 1
ATOM 2118 C C . GLU A 1 271 ? 14.520 -17.372 -17.609 1.00 61.25 271 GLU A C 1
ATOM 2120 O O . GLU A 1 271 ? 13.748 -18.177 -18.131 1.00 61.25 271 GLU A O 1
ATOM 2125 N N . GLY A 1 272 ? 15.789 -17.678 -17.300 1.00 49.84 272 GLY A N 1
ATOM 2126 C CA . GLY A 1 272 ? 16.451 -18.949 -17.607 1.00 49.84 272 GLY A CA 1
ATOM 2127 C C . GLY A 1 272 ? 16.167 -20.110 -16.645 1.00 49.84 272 GLY A C 1
ATOM 2128 O O . GLY A 1 272 ? 16.470 -21.254 -16.984 1.00 49.84 272 GLY A O 1
ATOM 2129 N N . GLU A 1 273 ? 15.569 -19.861 -15.476 1.00 45.75 273 GLU A N 1
ATOM 2130 C CA . GLU A 1 273 ? 15.176 -20.919 -14.540 1.00 45.75 273 GLU A CA 1
ATOM 2131 C C . GLU A 1 273 ? 13.668 -21.203 -14.645 1.00 45.75 273 GLU A C 1
ATOM 2133 O O . GLU A 1 273 ? 12.812 -20.499 -14.101 1.00 45.75 273 GLU A O 1
ATOM 2138 N N . GLU A 1 274 ? 13.332 -22.284 -15.351 1.00 35.91 274 GLU A N 1
ATOM 2139 C CA . GLU A 1 274 ? 11.990 -22.884 -15.431 1.00 35.91 274 GLU A CA 1
ATOM 2140 C C . GLU A 1 274 ? 11.597 -23.654 -14.151 1.00 35.91 274 GLU A C 1
ATOM 2142 O O . GLU A 1 274 ? 10.707 -24.502 -14.160 1.00 35.91 274 GLU A O 1
ATOM 2147 N N . SER A 1 275 ? 12.235 -23.382 -13.013 1.00 36.56 275 SER A N 1
ATOM 2148 C CA . SER A 1 275 ? 11.782 -23.901 -11.729 1.00 36.56 275 SER A CA 1
ATOM 2149 C C . SER A 1 275 ? 10.733 -22.950 -11.149 1.00 36.56 275 SER A C 1
ATOM 2151 O O . SER A 1 275 ? 10.978 -21.775 -10.856 1.00 36.56 275 SER A O 1
ATOM 2153 N N . ALA A 1 276 ? 9.517 -23.466 -10.974 1.00 32.78 276 ALA A N 1
ATOM 2154 C CA . ALA A 1 276 ? 8.529 -22.884 -10.078 1.00 32.78 276 ALA A CA 1
ATOM 2155 C C . ALA A 1 276 ? 9.044 -23.035 -8.638 1.00 32.78 276 ALA A C 1
ATOM 2157 O O . ALA A 1 276 ? 8.613 -23.908 -7.890 1.00 32.78 276 ALA A O 1
ATOM 2158 N N . VAL A 1 277 ? 10.032 -22.222 -8.267 1.00 34.53 277 VAL A N 1
ATOM 2159 C CA . VAL A 1 277 ? 10.437 -22.063 -6.876 1.00 34.53 277 VAL A CA 1
ATOM 2160 C C . VAL A 1 277 ? 9.335 -21.235 -6.237 1.00 34.53 277 VAL A C 1
ATOM 2162 O O . VAL A 1 277 ? 9.240 -20.027 -6.445 1.00 34.53 277 VAL A O 1
ATOM 2165 N N . THR A 1 278 ? 8.440 -21.891 -5.500 1.00 37.47 278 THR A N 1
ATOM 2166 C CA . THR A 1 278 ? 7.646 -21.170 -4.509 1.00 37.47 278 THR A CA 1
ATOM 2167 C C . THR A 1 278 ? 8.628 -20.439 -3.584 1.00 37.47 278 THR A C 1
ATOM 2169 O O . THR A 1 278 ? 9.650 -21.030 -3.234 1.00 37.47 278 THR A O 1
ATOM 2172 N N . PRO A 1 279 ? 8.354 -19.196 -3.141 1.00 40.00 279 PRO A N 1
ATOM 2173 C CA . PRO A 1 279 ? 9.275 -18.420 -2.288 1.00 40.00 279 PRO A CA 1
ATOM 2174 C C . PRO A 1 279 ? 9.704 -19.139 -0.993 1.00 40.00 279 PRO A C 1
ATOM 2176 O O . PRO A 1 279 ? 10.674 -18.749 -0.336 1.00 40.00 279 PRO A O 1
ATOM 2179 N N . TRP A 1 280 ? 8.978 -20.207 -0.655 1.00 44.84 280 TRP A N 1
ATOM 2180 C CA . TRP A 1 280 ? 9.194 -21.147 0.431 1.00 44.84 280 TRP A CA 1
ATOM 2181 C C . TRP A 1 280 ? 9.600 -22.490 -0.174 1.00 44.84 280 TRP A C 1
ATOM 2183 O O . TRP A 1 280 ? 8.781 -23.149 -0.821 1.00 44.84 280 TRP A O 1
ATOM 2193 N N . GLY A 1 281 ? 10.851 -22.904 0.018 1.00 34.34 281 GLY A N 1
ATOM 2194 C CA . GLY A 1 281 ? 11.203 -24.307 -0.171 1.00 34.34 281 GLY A CA 1
ATOM 2195 C C . GLY A 1 281 ? 10.333 -25.161 0.756 1.00 34.34 281 GLY A C 1
ATOM 2196 O O . GLY A 1 281 ? 10.305 -24.906 1.952 1.00 34.34 281 GLY A O 1
ATOM 2197 N N . GLU A 1 282 ? 9.584 -26.104 0.187 1.00 32.72 282 GLU A N 1
ATOM 2198 C CA . GLU A 1 282 ? 8.951 -27.263 0.844 1.00 32.72 282 GLU A CA 1
ATOM 2199 C C . GLU A 1 282 ? 8.284 -27.083 2.232 1.00 32.72 282 GLU A C 1
ATOM 2201 O O . GLU A 1 282 ? 8.239 -28.033 3.013 1.00 32.72 282 GLU A O 1
ATOM 2206 N N . GLU A 1 283 ? 7.678 -25.940 2.570 1.00 36.81 283 GLU A N 1
ATOM 2207 C CA . GLU A 1 283 ? 6.763 -25.904 3.723 1.00 36.81 283 GLU A CA 1
ATOM 2208 C C . GLU A 1 283 ? 5.378 -26.418 3.316 1.00 36.81 283 GLU A C 1
ATOM 2210 O O . GLU A 1 283 ? 4.495 -25.690 2.856 1.00 36.81 283 GLU A O 1
ATOM 2215 N N . HIS A 1 284 ? 5.187 -27.724 3.501 1.00 30.91 284 HIS A N 1
ATOM 2216 C CA . HIS A 1 284 ? 3.870 -28.339 3.532 1.00 30.91 284 HIS A CA 1
ATOM 2217 C C . HIS A 1 284 ? 3.034 -27.691 4.643 1.00 30.91 284 HIS A C 1
ATOM 2219 O O . HIS A 1 284 ? 3.214 -27.984 5.825 1.00 30.91 284 HIS A O 1
ATOM 2225 N N . VAL A 1 285 ? 2.066 -26.851 4.266 1.00 31.94 285 VAL A N 1
ATOM 2226 C CA . VAL A 1 285 ? 0.978 -26.453 5.166 1.00 31.94 285 VAL A CA 1
ATOM 2227 C C . VAL A 1 285 ? 0.170 -27.711 5.483 1.00 31.94 285 VAL A C 1
ATOM 2229 O O . VAL A 1 285 ? -0.701 -28.133 4.718 1.00 31.94 285 VAL A O 1
ATOM 2232 N N . VAL A 1 286 ? 0.492 -28.353 6.603 1.00 29.50 286 VAL A N 1
ATOM 2233 C CA . VAL A 1 286 ? -0.303 -29.452 7.145 1.00 29.50 286 VAL A CA 1
ATOM 2234 C C . VAL A 1 286 ? -1.643 -28.855 7.563 1.00 29.50 286 VAL A C 1
ATOM 2236 O O . VAL A 1 286 ? -1.720 -28.083 8.517 1.00 29.50 286 VAL A O 1
ATOM 2239 N N . ARG A 1 287 ? -2.711 -29.192 6.829 1.00 28.09 287 ARG A N 1
ATOM 2240 C CA . ARG A 1 287 ? -4.085 -28.955 7.279 1.00 28.09 287 ARG A CA 1
ATOM 2241 C C . ARG A 1 287 ? -4.234 -29.618 8.645 1.00 28.09 287 ARG A C 1
ATOM 2243 O O . ARG A 1 287 ? -4.251 -30.845 8.725 1.00 28.09 287 ARG A O 1
ATOM 2250 N N . VAL A 1 288 ? -4.342 -28.828 9.708 1.00 29.62 288 VAL A N 1
ATOM 2251 C CA . VAL A 1 288 ? -4.822 -29.347 10.987 1.00 29.62 288 VAL A CA 1
ATOM 2252 C C . VAL A 1 288 ? -6.300 -29.648 10.767 1.00 29.62 288 VAL A C 1
ATOM 2254 O O . VAL A 1 288 ? -7.112 -28.737 10.610 1.00 29.62 288 VAL A O 1
ATOM 2257 N N . ALA A 1 289 ? -6.617 -30.935 10.627 1.00 30.12 289 ALA A N 1
ATOM 2258 C CA . ALA A 1 289 ? -7.992 -31.401 10.627 1.00 30.12 289 ALA A CA 1
ATOM 2259 C C . ALA A 1 289 ? -8.653 -30.946 11.934 1.00 30.12 289 ALA A C 1
ATOM 2261 O O . ALA A 1 289 ? -8.045 -31.023 13.000 1.00 30.12 289 ALA A O 1
ATOM 2262 N N . GLN A 1 290 ? -9.863 -30.408 11.814 1.00 32.06 290 GLN A N 1
ATOM 2263 C CA . GLN A 1 290 ? -10.691 -30.027 12.951 1.00 32.06 290 GLN A CA 1
ATOM 2264 C C . GLN A 1 290 ? -11.055 -31.281 13.756 1.00 32.06 290 GLN A C 1
ATOM 2266 O O . GLN A 1 290 ? -11.554 -32.240 13.166 1.00 32.06 290 GLN A O 1
ATOM 2271 N N . ASP A 1 291 ? -10.832 -31.225 15.069 1.00 33.12 291 ASP A N 1
ATOM 2272 C CA . ASP A 1 291 ? -11.640 -31.949 16.058 1.00 33.12 291 ASP A CA 1
ATOM 2273 C C . ASP A 1 291 ? -12.782 -31.032 16.525 1.00 33.12 291 ASP A C 1
ATOM 2275 O O . ASP A 1 291 ? -12.515 -29.823 16.749 1.00 33.12 291 ASP A O 1
#

pLDDT: mean 80.7, std 19.3, range [28.09, 96.94]

Secondary structure (DSSP, 8-state):
---PPPP--------------PPPP-EEEEEEEEEE-EEEEETTEEEE--HHHHHHHHHIIIIIHHHHHHHHHTTSEEEEEEEEE--SPB----SSSTT---GGGSHHHHHHH--TTT-SEEEEEESSSS-EEE--BTTTTBEEEEEE--S--STTSHHHHHHHHHHHHHHIIIIIIIII-S-SPP-SS-SSSS--TT-TTTTT--TTGGG-STTHHHHHHHHHT--GGGTT--SSHHHHHTT--HHHHHHT--TT----S--EEEEE--TT------SSSS---------

Sequence (291 aa):
MYKPVIPFAVFFLSFFASIHAQLPIESYQRWLMIIKPNVNAGGDYVGQLNQSEIDSATEAFLSTWPDTISNLTSGRVHFETHVIVSPRPLTNISTEFAGMITPEHLPLDVSRHVSPSLWDGVAIYAGFDEHAMWGTSSAADVGWFSVSHSTNLSSGSYAMAAWTHEMLHTMSWYFGDERLGPVAPVCKESKEGRDGTHCGEAIGYKMGEDGLGDLLAYYRDYLNGEVRRMGGRKGLGSQAWRFGTRREAYLGIKPGSLMPAGLRKREVWDEGEESAVTPWGEEHVVRVAQD

Radius of gyration: 22.71 Å; Cα contacts (8 Å, |Δi|>4): 567; chains: 1; bounding box: 58×51×96 Å

Mean predicted aligned error: 9.76 Å

Nearest PDB structures (foldseek):
  1j33-assembly1_A-2  TM=2.306E-01  e=1.337E-01  Thermus thermophilus HB8
  4hdn-assembly1_A  TM=2.300E-01  e=7.288E-01  Sporomusa ovata
  5cpq-assembly1_B  TM=2.439E-01  e=4.798E+00  Arabidopsis thaliana

Organism: NCBI:txid40998